Protein AF-A0A9D7Y6X9-F1 (afdb_monomer_lite)

Structure (mmCIF, N/CA/C/O backbone):
data_AF-A0A9D7Y6X9-F1
#
_entry.id   AF-A0A9D7Y6X9-F1
#
loop_
_atom_site.group_PDB
_atom_site.id
_atom_site.type_symbol
_atom_site.label_atom_id
_atom_site.label_alt_id
_atom_site.label_comp_id
_atom_site.label_asym_id
_atom_site.label_entity_id
_atom_site.label_seq_id
_atom_site.pdbx_PDB_ins_code
_atom_site.Cartn_x
_atom_site.Cartn_y
_atom_site.Cartn_z
_atom_site.occupancy
_atom_site.B_iso_or_equiv
_atom_site.auth_seq_id
_atom_site.auth_comp_id
_atom_site.auth_asym_id
_atom_site.auth_atom_id
_atom_site.pdbx_PDB_model_num
ATOM 1 N N . MET A 1 1 ? -16.786 12.376 -4.369 1.00 67.75 1 MET A N 1
ATOM 2 C CA . MET A 1 1 ? -16.859 10.944 -4.121 1.00 67.75 1 MET A CA 1
ATOM 3 C C . MET A 1 1 ? -15.491 10.377 -4.444 1.00 67.75 1 MET A C 1
ATOM 5 O O . MET A 1 1 ? -14.949 10.720 -5.490 1.00 67.75 1 MET A O 1
ATOM 9 N N . TYR A 1 2 ? -14.913 9.602 -3.529 1.00 82.88 2 TYR A N 1
ATOM 10 C CA . TYR A 1 2 ? -13.677 8.861 -3.791 1.00 82.88 2 TYR A CA 1
ATOM 11 C C . TYR A 1 2 ? -14.027 7.486 -4.346 1.00 82.88 2 TYR A C 1
ATOM 13 O O . TYR A 1 2 ? -15.108 6.972 -4.057 1.00 82.88 2 TYR A O 1
ATOM 21 N N . ASP A 1 3 ? -13.130 6.929 -5.146 1.00 87.50 3 ASP A N 1
ATOM 22 C CA . ASP A 1 3 ? -13.316 5.622 -5.759 1.00 87.50 3 ASP A CA 1
ATOM 23 C C . ASP A 1 3 ? -12.570 4.568 -4.941 1.00 87.50 3 ASP A C 1
ATOM 25 O O . ASP A 1 3 ? -11.369 4.708 -4.707 1.00 87.50 3 ASP A O 1
ATOM 29 N N . ASP A 1 4 ? -13.293 3.543 -4.494 1.00 90.44 4 ASP A N 1
ATOM 30 C CA . ASP A 1 4 ? -12.794 2.474 -3.633 1.00 90.44 4 ASP A CA 1
ATOM 31 C C . ASP A 1 4 ? -12.910 1.148 -4.377 1.00 90.44 4 ASP A C 1
ATOM 33 O O . ASP A 1 4 ? -14.001 0.619 -4.589 1.00 90.44 4 ASP A O 1
ATOM 37 N N . LEU A 1 5 ? -11.765 0.617 -4.795 1.00 92.56 5 LEU A N 1
ATOM 38 C CA . LEU A 1 5 ? -11.679 -0.479 -5.750 1.00 92.56 5 LEU A CA 1
ATOM 39 C C . LEU A 1 5 ? -10.839 -1.636 -5.214 1.00 92.56 5 LEU A C 1
ATOM 41 O O . LEU A 1 5 ? -10.041 -1.483 -4.292 1.00 92.56 5 LEU A O 1
ATOM 45 N N . ASP A 1 6 ? -10.997 -2.800 -5.843 1.00 93.12 6 ASP A N 1
ATOM 46 C CA . ASP A 1 6 ? -10.166 -3.988 -5.621 1.00 93.12 6 ASP A CA 1
ATOM 47 C C . ASP A 1 6 ? -10.115 -4.454 -4.147 1.00 93.12 6 ASP A C 1
ATOM 49 O O . ASP A 1 6 ? -9.071 -4.878 -3.647 1.00 93.12 6 ASP A O 1
ATOM 53 N N . ALA A 1 7 ? -11.243 -4.360 -3.436 1.00 94.38 7 ALA A N 1
ATOM 54 C CA . ALA A 1 7 ? -11.328 -4.720 -2.025 1.00 94.38 7 ALA A CA 1
ATOM 55 C C . ALA A 1 7 ? -11.041 -6.211 -1.783 1.00 94.38 7 ALA A C 1
ATOM 57 O O . ALA A 1 7 ? -11.657 -7.086 -2.393 1.00 94.38 7 ALA A O 1
ATOM 58 N N . THR A 1 8 ? -10.134 -6.490 -0.847 1.00 93.06 8 THR A N 1
ATOM 59 C CA . THR A 1 8 ? -9.700 -7.841 -0.483 1.00 93.06 8 THR A CA 1
ATOM 60 C C . THR A 1 8 ? -9.537 -7.963 1.029 1.00 93.06 8 THR A C 1
ATOM 62 O O . THR A 1 8 ? -8.959 -7.093 1.679 1.00 93.06 8 THR A O 1
ATOM 65 N N . TYR A 1 9 ? -10.027 -9.062 1.601 1.00 93.38 9 TYR A N 1
ATOM 66 C CA . TYR A 1 9 ? -9.843 -9.367 3.019 1.00 93.38 9 TYR A CA 1
ATOM 67 C C . TYR A 1 9 ? -8.401 -9.789 3.322 1.00 93.38 9 TYR A C 1
ATOM 69 O O . TYR A 1 9 ? -7.798 -10.540 2.552 1.00 93.38 9 TYR A O 1
ATOM 77 N N . VAL A 1 10 ? -7.868 -9.339 4.459 1.00 92.56 10 VAL A N 1
ATOM 78 C CA . VAL A 1 10 ? -6.537 -9.707 4.953 1.00 92.56 10 VAL A CA 1
ATOM 79 C C . VAL A 1 10 ? -6.532 -9.959 6.456 1.00 92.56 10 VAL A C 1
ATOM 81 O O . VAL A 1 10 ? -7.251 -9.310 7.219 1.00 92.56 10 VAL A O 1
ATOM 84 N N . ALA A 1 11 ? -5.660 -10.867 6.884 1.00 93.25 11 ALA A N 1
ATOM 85 C CA . ALA A 1 11 ? -5.417 -11.187 8.284 1.00 93.25 11 ALA A CA 1
ATOM 86 C C . ALA A 1 11 ? -3.916 -11.098 8.608 1.00 93.25 11 ALA A C 1
ATOM 88 O O . ALA A 1 11 ? -3.150 -12.024 8.338 1.00 93.25 11 ALA A O 1
ATOM 89 N N . PHE A 1 12 ? -3.501 -9.973 9.185 1.00 92.06 12 PHE A N 1
ATOM 90 C CA . PHE A 1 12 ? -2.156 -9.731 9.709 1.00 92.06 12 PHE A CA 1
ATOM 91 C C . PHE A 1 12 ? -2.041 -10.173 11.184 1.00 92.06 12 PHE A C 1
ATOM 93 O O . PHE A 1 12 ? -3.061 -10.440 11.831 1.00 92.06 12 PHE A O 1
ATOM 100 N N . PRO A 1 13 ? -0.829 -10.236 11.780 1.00 90.25 13 PRO A N 1
ATOM 101 C CA . PRO A 1 13 ? -0.691 -10.561 13.193 1.00 90.25 13 PRO A CA 1
ATOM 102 C C . PRO A 1 13 ? -1.459 -9.553 14.043 1.00 90.25 13 PRO A C 1
ATOM 104 O O . PRO A 1 13 ? -1.206 -8.351 13.969 1.00 90.25 13 PRO A O 1
ATOM 107 N N . ASN A 1 14 ? -2.381 -10.057 14.862 1.00 87.06 14 ASN A N 1
ATOM 108 C CA . ASN A 1 14 ? -3.217 -9.269 15.772 1.00 87.06 14 ASN A CA 1
ATOM 109 C C . ASN A 1 14 ? -4.140 -8.246 15.089 1.00 87.06 14 ASN A C 1
ATOM 111 O O . ASN A 1 14 ? -4.710 -7.403 15.781 1.00 87.06 14 ASN A O 1
ATOM 115 N N . LYS A 1 15 ? -4.302 -8.295 13.758 1.00 89.88 15 LYS A N 1
ATOM 116 C CA . LYS A 1 15 ? -5.170 -7.354 13.047 1.00 89.88 15 LYS A CA 1
ATOM 117 C C . LYS A 1 15 ? -5.732 -7.951 11.764 1.00 89.88 15 LYS A C 1
ATOM 119 O O . LYS A 1 15 ? -4.987 -8.385 10.895 1.00 89.88 15 LYS A O 1
ATOM 124 N N . ALA A 1 16 ? -7.051 -7.930 11.625 1.00 92.44 16 ALA A N 1
ATOM 125 C CA . ALA A 1 16 ? -7.741 -8.333 10.407 1.00 92.44 16 ALA A CA 1
ATOM 126 C C . ALA A 1 16 ? -8.553 -7.164 9.850 1.00 92.44 16 ALA A C 1
ATOM 128 O O . ALA A 1 16 ? -9.012 -6.297 10.597 1.00 92.44 16 ALA A O 1
ATOM 129 N N . GLY A 1 17 ? -8.707 -7.130 8.532 1.00 93.81 17 GLY A N 1
ATOM 130 C CA . GLY A 1 17 ? -9.276 -5.984 7.845 1.00 93.81 17 GLY A CA 1
ATOM 131 C C . GLY A 1 17 ? -9.563 -6.247 6.379 1.00 93.81 17 GLY A C 1
ATOM 132 O O . GLY A 1 17 ? -9.353 -7.343 5.861 1.00 93.81 17 GLY A O 1
ATOM 133 N N . ILE A 1 18 ? -10.017 -5.203 5.703 1.00 94.81 18 ILE A N 1
ATOM 134 C CA . ILE A 1 18 ? -10.169 -5.174 4.251 1.00 94.81 18 ILE A CA 1
ATOM 135 C C . ILE A 1 18 ? -9.159 -4.167 3.719 1.00 94.81 18 ILE A C 1
ATOM 137 O O . ILE A 1 18 ? -9.187 -3.007 4.127 1.00 94.81 18 ILE A O 1
ATOM 141 N N . ILE A 1 19 ? -8.275 -4.590 2.818 1.00 95.56 19 ILE A N 1
ATOM 142 C CA . ILE A 1 19 ? -7.444 -3.659 2.052 1.00 95.56 19 ILE A CA 1
ATOM 143 C C . ILE A 1 19 ? -8.062 -3.390 0.693 1.00 95.56 19 ILE A C 1
ATOM 145 O O . ILE A 1 19 ? -8.663 -4.274 0.091 1.00 95.56 19 ILE A O 1
ATOM 149 N N . PHE A 1 20 ? -7.918 -2.167 0.211 1.00 95.75 20 PHE A N 1
ATOM 150 C CA . PHE A 1 20 ? -8.496 -1.734 -1.055 1.00 95.75 20 PHE A CA 1
ATOM 151 C C . PHE A 1 20 ? -7.706 -0.551 -1.617 1.00 95.75 20 PHE A C 1
ATOM 153 O O . PHE A 1 20 ? -6.943 0.109 -0.906 1.00 95.75 20 PHE A O 1
ATOM 160 N N . SER A 1 21 ? -7.882 -0.297 -2.906 1.00 95.38 21 SER A N 1
ATOM 161 C CA . SER A 1 21 ? -7.279 0.820 -3.622 1.00 95.38 21 SER A CA 1
ATOM 162 C C . SER A 1 21 ? -8.207 2.025 -3.594 1.00 95.38 21 SER A C 1
ATOM 164 O O . SER A 1 21 ? -9.361 1.907 -3.991 1.00 95.38 21 SER A O 1
ATOM 166 N N . SER A 1 22 ? -7.708 3.193 -3.187 1.00 93.56 22 SER A N 1
ATOM 167 C CA . SER A 1 22 ? -8.500 4.427 -3.179 1.00 93.56 22 SER A CA 1
ATOM 168 C C . SER A 1 22 ? -7.707 5.662 -3.575 1.00 93.56 22 SER A C 1
ATOM 170 O O . SER A 1 22 ? -6.514 5.756 -3.290 1.00 93.56 22 SER A O 1
ATOM 172 N N . ASN A 1 23 ? -8.371 6.615 -4.230 1.00 91.50 23 ASN A N 1
ATOM 173 C CA . ASN A 1 23 ? -7.823 7.927 -4.595 1.00 91.50 23 ASN A CA 1
ATOM 174 C C . ASN A 1 23 ? -8.036 9.000 -3.502 1.00 91.50 23 ASN A C 1
ATOM 176 O O . ASN A 1 23 ? -7.906 10.210 -3.742 1.00 91.50 23 ASN A O 1
ATOM 180 N N . ARG A 1 24 ? -8.354 8.570 -2.276 1.00 88.69 24 ARG A N 1
ATOM 181 C CA . ARG A 1 24 ? -8.346 9.429 -1.086 1.00 88.69 24 ARG A CA 1
ATOM 182 C C . ARG A 1 24 ? -6.949 10.020 -0.830 1.00 88.69 24 ARG A C 1
ATOM 184 O O . ARG A 1 24 ? -5.955 9.303 -0.965 1.00 88.69 24 ARG A O 1
ATOM 191 N N . PRO A 1 25 ? -6.841 11.313 -0.466 1.00 86.94 25 PRO A N 1
ATOM 192 C CA . PRO A 1 25 ? -5.546 11.934 -0.188 1.00 86.94 25 PRO A CA 1
ATOM 193 C C . PRO A 1 25 ? -4.929 11.447 1.134 1.00 86.94 25 PRO A C 1
ATOM 195 O O . PRO A 1 25 ? -3.711 11.269 1.206 1.00 86.94 25 PRO A O 1
ATOM 198 N N . ASP A 1 26 ? -5.754 11.201 2.154 1.00 86.56 26 ASP A N 1
ATOM 199 C CA . ASP A 1 26 ? -5.344 10.648 3.445 1.00 86.56 26 ASP A CA 1
ATOM 200 C C . ASP A 1 26 ? -6.437 9.742 4.048 1.00 86.56 26 ASP A C 1
ATOM 202 O O . ASP A 1 26 ? -7.498 9.533 3.459 1.00 86.56 26 ASP A O 1
ATOM 206 N N . ALA A 1 27 ? -6.153 9.152 5.213 1.00 83.75 27 ALA A N 1
ATOM 207 C CA . ALA A 1 27 ? -7.065 8.244 5.910 1.00 83.75 27 ALA A CA 1
ATOM 208 C C . ALA A 1 27 ? -8.158 8.953 6.740 1.00 83.75 27 ALA A C 1
ATOM 210 O O . ALA A 1 27 ? -9.057 8.286 7.245 1.00 83.75 27 ALA A O 1
ATOM 211 N N . PHE A 1 28 ? -8.088 10.277 6.901 1.00 76.88 28 PHE A N 1
ATOM 212 C CA . PHE A 1 28 ? -8.986 11.051 7.767 1.00 76.88 28 PHE A CA 1
ATOM 213 C C . PHE A 1 28 ? -10.023 11.857 6.976 1.00 76.88 28 PHE A C 1
ATOM 215 O O . PHE A 1 28 ? -11.021 12.309 7.542 1.00 76.88 28 PHE A O 1
ATOM 222 N N . THR A 1 29 ? -9.816 12.034 5.669 1.00 69.62 29 THR A N 1
ATOM 223 C CA . THR A 1 29 ? -10.728 12.774 4.799 1.00 69.62 29 THR A CA 1
ATOM 224 C C . THR A 1 29 ? -12.021 11.989 4.607 1.00 69.62 29 THR A C 1
ATOM 226 O O . THR A 1 29 ? -12.069 10.987 3.890 1.00 69.62 29 THR A O 1
ATOM 229 N N . LYS A 1 30 ? -13.102 12.462 5.238 1.00 66.25 30 LYS A N 1
ATOM 230 C CA . LYS A 1 30 ? -14.447 11.930 5.003 1.00 66.25 30 LYS A CA 1
ATOM 231 C C . LYS A 1 30 ? -14.890 12.260 3.578 1.00 66.25 30 LYS A C 1
ATOM 233 O O . LYS A 1 30 ? -14.685 13.369 3.087 1.00 66.25 30 LYS A O 1
ATOM 238 N N . SER A 1 31 ? -15.513 11.291 2.915 1.00 63.28 31 SER A N 1
ATOM 239 C CA . SER A 1 31 ? -16.160 11.508 1.625 1.00 63.28 31 SER A CA 1
ATOM 240 C C . SER A 1 31 ? -17.366 12.429 1.807 1.00 63.28 31 SER A C 1
ATOM 242 O O . SER A 1 31 ? -18.350 12.024 2.419 1.00 63.28 31 SER A O 1
ATOM 244 N N . ASP A 1 32 ? -17.295 13.643 1.269 1.00 58.44 32 ASP A N 1
ATOM 245 C CA . ASP A 1 32 ? -18.430 14.569 1.233 1.00 58.44 32 ASP A CA 1
ATOM 246 C C . ASP A 1 32 ? -19.070 14.600 -0.166 1.00 58.44 32 ASP A C 1
ATOM 248 O O . ASP A 1 32 ? -18.389 14.391 -1.179 1.00 58.44 32 ASP A O 1
ATOM 252 N N . SER A 1 33 ? -20.373 14.882 -0.240 1.00 52.22 33 SER A N 1
ATOM 253 C CA . SER A 1 33 ? -21.157 14.942 -1.484 1.00 52.22 33 SER A CA 1
ATOM 254 C C . SER A 1 33 ? -20.652 16.014 -2.464 1.00 52.22 33 SER A C 1
ATOM 256 O O . SER A 1 33 ? -20.984 15.966 -3.647 1.00 52.22 33 SER A O 1
ATOM 258 N N . THR A 1 34 ? -19.823 16.949 -1.992 1.00 52.97 34 THR A N 1
ATOM 259 C CA . THR A 1 34 ? -19.223 18.050 -2.768 1.00 52.97 34 THR A CA 1
ATOM 260 C C . THR A 1 34 ? -17.861 17.689 -3.375 1.00 52.97 34 THR A C 1
ATOM 262 O O . THR A 1 34 ? -17.294 18.452 -4.156 1.00 52.97 34 THR A O 1
ATOM 265 N N . THR A 1 35 ? -17.293 16.530 -3.033 1.00 56.47 35 THR A N 1
ATOM 266 C CA . THR A 1 35 ? -15.975 16.146 -3.556 1.00 56.47 35 THR A CA 1
ATOM 267 C C . THR A 1 35 ? -16.101 15.732 -5.029 1.00 56.47 35 THR A C 1
ATOM 269 O O . THR A 1 35 ? -16.800 14.778 -5.363 1.00 56.47 35 THR A O 1
ATOM 272 N N . LEU A 1 36 ? -15.445 16.452 -5.939 1.00 58.25 36 LEU A N 1
ATOM 273 C CA . LEU A 1 36 ? -15.304 16.024 -7.335 1.00 58.25 36 LEU A CA 1
ATOM 274 C C . LEU A 1 36 ? -14.372 14.798 -7.404 1.00 58.25 36 LEU A C 1
ATOM 276 O O . LEU A 1 36 ? -13.567 14.619 -6.484 1.00 58.25 36 LEU A O 1
ATOM 280 N N . PRO A 1 37 ? -14.462 13.946 -8.446 1.00 58.44 37 PRO A N 1
ATOM 281 C CA . PRO A 1 37 ? -13.475 12.893 -8.667 1.00 58.44 37 PRO A CA 1
ATOM 282 C C . PRO A 1 37 ? -12.081 13.522 -8.655 1.00 58.44 37 PRO A C 1
ATOM 284 O O . PRO A 1 37 ? -11.793 14.409 -9.456 1.00 58.44 37 PRO A O 1
ATOM 287 N N . SER A 1 38 ? -11.253 13.140 -7.687 1.00 61.72 38 SER A N 1
ATOM 288 C CA . SER A 1 38 ? -9.908 13.682 -7.568 1.00 61.72 38 SER A CA 1
ATOM 289 C C . SER A 1 38 ? -9.004 13.031 -8.613 1.00 61.72 38 SER A C 1
ATOM 291 O O . SER A 1 38 ? -8.996 11.806 -8.745 1.00 61.72 38 SER A O 1
ATOM 293 N N . ASP A 1 39 ? -8.154 13.827 -9.268 1.00 68.88 39 ASP A N 1
ATOM 294 C CA . ASP A 1 39 ? -7.005 13.352 -10.068 1.00 68.88 39 ASP A CA 1
ATOM 295 C C . ASP A 1 39 ? -5.892 12.744 -9.180 1.00 68.88 39 ASP A C 1
ATOM 297 O O . ASP A 1 39 ? -4.720 12.647 -9.555 1.00 68.88 39 ASP A O 1
ATOM 301 N N . ASN A 1 40 ? -6.246 12.351 -7.955 1.00 83.12 40 ASN A N 1
ATOM 302 C CA . ASN A 1 40 ? -5.339 11.721 -7.023 1.00 83.12 40 ASN A CA 1
ATOM 303 C C . ASN A 1 40 ? -5.050 10.293 -7.470 1.00 83.12 40 ASN A C 1
ATOM 305 O O . ASN A 1 40 ? -5.894 9.573 -8.002 1.00 83.12 40 ASN A O 1
ATOM 309 N N . ARG A 1 41 ? -3.834 9.865 -7.163 1.00 89.19 41 ARG A N 1
ATOM 310 C CA . ARG A 1 41 ? -3.377 8.506 -7.415 1.00 89.19 41 ARG A CA 1
ATOM 311 C C . ARG A 1 41 ? -4.000 7.526 -6.435 1.00 89.19 41 ARG A C 1
ATOM 313 O O . ARG A 1 41 ? -4.189 7.846 -5.259 1.00 89.19 41 ARG A O 1
ATOM 320 N N . TYR A 1 42 ? -4.237 6.311 -6.914 1.00 94.38 42 TYR A N 1
ATOM 321 C CA . TYR A 1 42 ? -4.694 5.227 -6.056 1.00 94.38 42 TYR A CA 1
ATOM 322 C C . TYR A 1 42 ? -3.585 4.793 -5.100 1.00 94.38 42 TYR A C 1
ATOM 324 O O . TYR A 1 42 ? -2.447 4.559 -5.505 1.00 94.38 42 TYR A O 1
ATOM 332 N N . ASN A 1 43 ? -3.939 4.655 -3.831 1.00 95.62 43 ASN A N 1
ATOM 333 C CA . ASN A 1 43 ? -3.103 4.106 -2.777 1.00 95.62 43 ASN A CA 1
ATOM 334 C C . ASN A 1 43 ? -3.845 2.983 -2.057 1.00 95.62 43 ASN A C 1
ATOM 336 O O . ASN A 1 43 ? -5.067 2.888 -2.141 1.00 95.62 43 ASN A O 1
ATOM 340 N N . ILE A 1 44 ? -3.104 2.132 -1.353 1.00 96.38 44 ILE A N 1
ATOM 341 C CA . ILE A 1 44 ? -3.671 1.042 -0.572 1.00 96.38 44 ILE A CA 1
ATOM 342 C C . ILE A 1 44 ? -4.059 1.561 0.802 1.00 96.38 44 ILE A C 1
ATOM 344 O O . ILE A 1 44 ? -3.237 2.132 1.523 1.00 96.38 44 ILE A O 1
ATOM 348 N N . PHE A 1 45 ? -5.307 1.314 1.164 1.00 95.88 45 PHE A N 1
ATOM 349 C CA . PHE A 1 45 ? -5.857 1.595 2.477 1.00 95.88 45 PHE A CA 1
ATOM 350 C C . PHE A 1 45 ? -6.268 0.296 3.157 1.00 95.88 45 PHE A C 1
ATOM 352 O O . PHE A 1 45 ? -6.556 -0.688 2.484 1.00 95.88 45 PHE A O 1
ATOM 359 N N . LEU A 1 46 ? -6.293 0.312 4.485 1.00 95.12 46 LEU A N 1
ATOM 360 C CA . LEU A 1 46 ? -6.781 -0.749 5.351 1.00 95.12 46 LEU A CA 1
ATOM 361 C C . LEU A 1 46 ? -7.977 -0.235 6.140 1.00 95.12 46 LEU A C 1
ATOM 363 O O . LEU A 1 46 ? -7.868 0.760 6.855 1.00 95.12 46 LEU A O 1
ATOM 367 N N . LEU A 1 47 ? -9.094 -0.939 6.017 1.00 93.00 47 LEU A N 1
ATOM 368 C CA . LEU A 1 47 ? -10.287 -0.768 6.826 1.00 93.00 47 LEU A CA 1
ATOM 369 C C . LEU A 1 47 ? -10.302 -1.829 7.926 1.00 93.00 47 LEU A C 1
ATOM 371 O O . LEU A 1 47 ? -10.355 -3.027 7.636 1.00 93.00 47 LEU A O 1
ATOM 375 N N . THR A 1 48 ? -10.291 -1.393 9.180 1.00 90.00 48 THR A N 1
ATOM 376 C CA . THR A 1 48 ? -10.475 -2.250 10.357 1.00 90.00 48 THR A CA 1
ATOM 377 C C . THR A 1 48 ? -11.675 -1.803 11.180 1.00 90.00 48 THR A C 1
ATOM 379 O O . THR A 1 48 ? -12.236 -0.734 10.942 1.00 90.00 48 THR A O 1
ATOM 382 N N . ASN A 1 49 ? -12.079 -2.633 12.145 1.00 82.50 49 ASN A N 1
ATOM 383 C CA . ASN A 1 49 ? -13.267 -2.415 12.980 1.00 82.50 49 ASN A CA 1
ATOM 384 C C . ASN A 1 49 ? -14.544 -2.205 12.148 1.00 82.50 49 ASN A C 1
ATOM 386 O O . ASN A 1 49 ? -15.432 -1.452 12.536 1.00 82.50 49 ASN A O 1
ATOM 390 N N . PHE A 1 50 ? -14.610 -2.865 10.989 1.00 78.75 50 PHE A N 1
ATOM 391 C CA . PHE A 1 50 ? -15.768 -2.823 10.110 1.00 78.75 50 PHE A CA 1
ATOM 392 C C . PHE A 1 50 ? -16.917 -3.645 10.709 1.00 78.75 50 PHE A C 1
ATOM 394 O O . PHE A 1 50 ? -16.704 -4.749 11.211 1.00 78.75 50 PHE A O 1
ATOM 401 N N . GLY A 1 51 ? -18.133 -3.104 10.664 1.00 75.19 51 GLY A N 1
ATOM 402 C CA . GLY A 1 51 ? -19.331 -3.733 11.222 1.00 75.19 51 GLY A CA 1
ATOM 403 C C . GLY A 1 51 ? -20.596 -2.937 10.907 1.00 75.19 51 GLY A C 1
ATOM 404 O O . GLY A 1 51 ? -20.604 -2.126 9.982 1.00 75.19 51 GLY A O 1
ATOM 405 N N . ASP A 1 52 ? -21.650 -3.139 11.701 1.00 74.31 52 ASP A N 1
ATOM 406 C CA . ASP A 1 52 ? -22.972 -2.527 11.479 1.00 74.31 52 ASP A CA 1
ATOM 407 C C . ASP A 1 52 ? -22.975 -0.997 11.602 1.00 74.31 52 ASP A C 1
ATOM 409 O O . ASP A 1 52 ? -23.877 -0.331 11.097 1.00 74.31 52 ASP A O 1
ATOM 413 N N . LYS A 1 53 ? -21.965 -0.430 12.274 1.00 78.19 53 LYS A N 1
ATOM 414 C CA . LYS A 1 53 ? -21.821 1.012 12.488 1.00 78.19 53 LYS A CA 1
ATOM 415 C C . LYS A 1 53 ? -20.578 1.543 11.766 1.00 78.19 53 LYS A C 1
ATOM 417 O O . LYS A 1 53 ? -19.488 1.493 12.338 1.00 78.19 53 LYS A O 1
ATOM 422 N N . PRO A 1 54 ? -20.727 2.104 10.548 1.00 78.44 54 PRO A N 1
ATOM 423 C CA . PRO A 1 54 ? -19.610 2.623 9.755 1.00 78.44 54 PRO A CA 1
ATOM 424 C C . PRO A 1 54 ? -18.803 3.728 10.445 1.00 78.44 54 PRO A C 1
ATOM 426 O O . PRO A 1 54 ? -17.651 3.964 10.100 1.00 78.44 54 PRO A O 1
ATOM 429 N N . GLU A 1 55 ? -19.397 4.411 11.421 1.00 76.88 55 GLU A N 1
ATOM 430 C CA . GLU A 1 55 ? -18.764 5.476 12.206 1.00 76.88 55 GLU A CA 1
ATOM 431 C C . GLU A 1 55 ? -17.610 4.974 13.086 1.00 76.88 55 GLU A C 1
ATOM 433 O O . GLU A 1 55 ? -16.731 5.752 13.451 1.00 76.88 55 GLU A O 1
ATOM 438 N N . LEU A 1 56 ? -17.596 3.675 13.402 1.00 79.56 56 LEU A N 1
ATOM 439 C CA . LEU A 1 56 ? -16.548 3.019 14.189 1.00 79.56 56 LEU A CA 1
ATOM 440 C C . LEU A 1 56 ? -15.419 2.448 13.327 1.00 79.56 56 LEU A C 1
ATOM 442 O O . LEU A 1 56 ? -14.422 1.951 13.858 1.00 79.56 56 LEU A O 1
ATOM 446 N N . ASN A 1 57 ? -15.566 2.529 12.005 1.00 86.44 57 ASN A N 1
ATOM 447 C CA . ASN A 1 57 ? -14.566 2.049 11.075 1.00 86.44 57 ASN A CA 1
ATOM 448 C C . ASN A 1 57 ? -13.268 2.836 11.250 1.00 86.44 57 ASN A C 1
ATOM 450 O O . ASN A 1 57 ? -13.243 4.067 11.197 1.00 86.44 57 ASN A O 1
ATOM 454 N N . GLN A 1 58 ? -12.164 2.112 11.379 1.00 86.69 58 GLN A N 1
ATOM 455 C CA . GLN A 1 58 ? -10.840 2.702 11.379 1.00 86.69 58 GLN A CA 1
ATOM 456 C C . GLN A 1 58 ? -10.221 2.541 9.993 1.00 86.69 58 GLN A C 1
ATOM 458 O O . GLN A 1 58 ? -10.082 1.428 9.488 1.00 86.69 58 GLN A O 1
ATOM 463 N N . LEU A 1 59 ? -9.824 3.661 9.396 1.00 90.75 59 LEU A N 1
ATOM 464 C CA . LEU A 1 59 ? -9.130 3.693 8.117 1.00 90.75 59 LEU A CA 1
ATOM 465 C C . LEU A 1 59 ? -7.646 4.000 8.341 1.00 90.75 59 LEU A C 1
ATOM 467 O O . LEU A 1 59 ? -7.298 4.888 9.115 1.00 90.75 59 LEU A O 1
ATOM 471 N N . SER A 1 60 ? -6.761 3.267 7.674 1.00 93.19 60 SER A N 1
ATOM 472 C CA . SER A 1 60 ? -5.310 3.491 7.699 1.00 93.19 60 SER A CA 1
ATOM 473 C C . SER A 1 60 ? -4.741 3.461 6.287 1.00 93.19 60 SER A C 1
ATOM 475 O O . SER A 1 60 ? -5.123 2.620 5.479 1.00 93.19 60 SER A O 1
ATOM 477 N N . GLN A 1 61 ? -3.828 4.377 5.964 1.00 94.50 61 GLN A N 1
ATOM 478 C CA . GLN A 1 61 ? -3.176 4.421 4.655 1.00 94.50 61 GLN A CA 1
ATOM 479 C C . GLN A 1 61 ? -1.900 3.569 4.691 1.00 94.50 61 GLN A C 1
ATOM 481 O O . GLN A 1 61 ? -0.935 3.919 5.366 1.00 94.50 61 GLN A O 1
ATOM 486 N N . LEU A 1 62 ? -1.886 2.454 3.959 1.00 95.50 62 LEU A N 1
ATOM 487 C CA . LEU A 1 62 ? -0.757 1.520 3.931 1.00 95.50 62 LEU A CA 1
ATOM 488 C C . LEU A 1 62 ? 0.282 1.862 2.857 1.00 95.50 62 LEU A C 1
ATOM 490 O O . LEU A 1 62 ? 1.440 1.470 2.981 1.00 95.50 62 LEU A O 1
ATOM 494 N N . SER A 1 63 ? -0.096 2.584 1.801 1.00 95.19 63 SER A N 1
ATOM 495 C CA . SER A 1 63 ? 0.857 3.074 0.801 1.00 95.19 63 SER A CA 1
ATOM 496 C C . SER A 1 63 ? 0.698 4.566 0.552 1.00 95.19 63 SER A C 1
ATOM 498 O O . SER A 1 63 ? -0.409 5.099 0.558 1.00 95.19 63 SER A O 1
ATOM 500 N N . LYS A 1 64 ? 1.814 5.233 0.257 1.00 92.94 64 LYS A N 1
ATOM 501 C CA . LYS A 1 64 ? 1.833 6.623 -0.203 1.00 92.94 64 LYS A CA 1
ATOM 502 C C . LYS A 1 64 ? 2.825 6.756 -1.352 1.00 92.94 64 LYS A C 1
ATOM 504 O O . LYS A 1 64 ? 3.958 7.201 -1.169 1.00 92.94 64 LYS A O 1
ATOM 509 N N . LEU A 1 65 ? 2.410 6.278 -2.522 1.00 90.62 65 LEU A N 1
ATOM 510 C CA . LEU A 1 65 ? 3.257 6.239 -3.709 1.00 90.62 65 LEU A CA 1
ATOM 511 C C . LEU A 1 65 ? 3.565 7.649 -4.216 1.00 90.62 65 LEU A C 1
ATOM 513 O O . LEU A 1 65 ? 2.684 8.511 -4.293 1.00 90.62 65 LEU A O 1
ATOM 517 N N . LYS A 1 66 ? 4.825 7.881 -4.603 1.00 89.19 66 LYS A N 1
ATOM 518 C CA . LYS A 1 66 ? 5.259 9.170 -5.162 1.00 89.19 66 LYS A CA 1
ATOM 519 C C . LYS A 1 66 ? 4.850 9.344 -6.613 1.00 89.19 66 LYS A C 1
ATOM 521 O O . LYS A 1 66 ? 4.630 10.483 -7.019 1.00 89.19 66 LYS A O 1
ATOM 526 N N . TYR A 1 67 ? 4.704 8.242 -7.342 1.00 89.88 67 TYR A N 1
ATOM 527 C CA . TYR A 1 67 ? 4.230 8.184 -8.722 1.00 89.88 67 TYR A CA 1
ATOM 528 C C . TYR A 1 67 ? 3.414 6.905 -8.928 1.00 89.88 67 TYR A C 1
ATOM 530 O O . TYR A 1 67 ? 3.490 5.990 -8.111 1.00 89.88 67 TYR A O 1
ATOM 538 N N . GLY A 1 68 ? 2.654 6.846 -10.019 1.00 90.19 68 GLY A N 1
ATOM 539 C CA . GLY A 1 68 ? 1.828 5.684 -10.339 1.00 90.19 68 GLY A CA 1
ATOM 540 C C . GLY A 1 68 ? 0.640 5.472 -9.394 1.00 90.19 68 GLY A C 1
ATOM 541 O O . GLY A 1 68 ? 0.350 6.297 -8.527 1.00 90.19 68 GLY A O 1
ATOM 542 N N . ASN A 1 69 ? -0.056 4.362 -9.597 1.00 93.75 69 ASN A N 1
ATOM 543 C CA . ASN A 1 69 ? -1.260 3.925 -8.911 1.00 93.75 69 ASN A CA 1
ATOM 544 C C . ASN A 1 69 ? -1.033 2.558 -8.270 1.00 93.75 69 ASN A C 1
ATOM 546 O O . ASN A 1 69 ? -0.527 1.647 -8.914 1.00 93.75 69 ASN A O 1
ATOM 550 N N . ALA A 1 70 ? -1.495 2.381 -7.037 1.00 94.88 70 ALA A N 1
ATOM 551 C CA . ALA A 1 70 ? -1.532 1.085 -6.377 1.00 94.88 70 ALA A CA 1
ATOM 552 C C . ALA A 1 70 ? -2.877 0.393 -6.637 1.00 94.88 70 ALA A C 1
ATOM 554 O O . ALA A 1 70 ? -3.924 0.903 -6.227 1.00 94.88 70 ALA A O 1
ATOM 555 N N . ARG A 1 71 ? -2.858 -0.766 -7.298 1.00 94.19 71 ARG A N 1
ATOM 556 C CA . ARG A 1 71 ? -4.040 -1.550 -7.705 1.00 94.19 71 ARG A CA 1
ATOM 557 C C . ARG A 1 71 ? -3.943 -3.007 -7.274 1.00 94.19 71 ARG A C 1
ATOM 559 O O . ARG A 1 71 ? -2.847 -3.501 -7.016 1.00 94.19 71 ARG A O 1
ATOM 566 N N . PHE A 1 72 ? -5.081 -3.697 -7.238 1.00 94.12 72 PHE A N 1
ATOM 567 C CA . PHE A 1 72 ? -5.169 -5.128 -6.924 1.00 94.12 72 PHE A CA 1
ATOM 568 C C . PHE A 1 72 ? -4.438 -5.533 -5.626 1.00 94.12 72 PHE A C 1
ATOM 570 O O . PHE A 1 72 ? -3.572 -6.416 -5.659 1.00 94.12 72 PHE A O 1
ATOM 577 N N . PRO A 1 73 ? -4.720 -4.876 -4.484 1.00 94.69 73 PRO A N 1
ATOM 578 C CA . PRO A 1 73 ? -4.105 -5.231 -3.221 1.00 94.69 73 PRO A CA 1
ATOM 579 C C . PRO A 1 73 ? -4.639 -6.564 -2.706 1.00 94.69 73 PRO A C 1
ATOM 581 O O . PRO A 1 73 ? -5.830 -6.850 -2.790 1.00 94.69 73 PRO A O 1
ATOM 584 N N . MET A 1 74 ? -3.761 -7.375 -2.128 1.00 92.69 74 MET A N 1
ATOM 585 C CA . MET A 1 74 ? -4.138 -8.652 -1.532 1.00 92.69 74 MET A CA 1
ATOM 586 C C . MET A 1 74 ? -3.120 -9.157 -0.515 1.00 92.69 74 MET A C 1
ATOM 588 O O . MET A 1 74 ? -1.949 -8.777 -0.551 1.00 92.69 74 MET A O 1
ATOM 592 N N . GLN A 1 75 ? -3.546 -10.040 0.388 1.00 91.88 75 GLN A N 1
ATOM 593 C CA . GLN A 1 75 ? -2.646 -10.647 1.367 1.00 91.88 75 GLN A CA 1
ATOM 594 C C . GLN A 1 75 ? -1.586 -11.508 0.682 1.00 91.88 75 GLN A C 1
ATOM 596 O O . GLN A 1 75 ? -1.926 -12.451 -0.022 1.00 91.88 75 GLN A O 1
ATOM 601 N N . TYR A 1 76 ? -0.307 -11.209 0.921 1.00 90.25 76 TYR A N 1
ATOM 602 C CA . TYR A 1 76 ? 0.812 -11.963 0.360 1.00 90.25 76 TYR A CA 1
ATOM 603 C C . TYR A 1 76 ? 1.232 -13.097 1.284 1.00 90.25 76 TYR A C 1
ATOM 605 O O . TYR A 1 76 ? 1.347 -14.232 0.853 1.00 90.25 76 TYR A O 1
ATOM 613 N N . ASN A 1 77 ? 1.423 -12.800 2.565 1.00 89.38 77 ASN A N 1
ATOM 614 C CA . ASN A 1 77 ? 1.621 -13.789 3.618 1.00 89.38 77 ASN A CA 1
ATOM 615 C C . ASN A 1 77 ? 1.074 -13.229 4.937 1.00 89.38 77 ASN A C 1
ATOM 617 O O . ASN A 1 77 ? 0.342 -12.240 4.940 1.00 89.38 77 ASN A O 1
ATOM 621 N N . VAL A 1 78 ? 1.435 -13.835 6.067 1.00 89.56 78 VAL A N 1
ATOM 622 C CA . VAL A 1 78 ? 0.981 -13.366 7.383 1.00 89.56 78 VAL A CA 1
ATOM 623 C C . VAL A 1 78 ? 1.384 -11.908 7.640 1.00 89.56 78 VAL A C 1
ATOM 625 O O . VAL A 1 78 ? 0.564 -11.146 8.117 1.00 89.56 78 VAL A O 1
ATOM 628 N N . ASN A 1 79 ? 2.594 -11.477 7.268 1.00 91.50 79 ASN A N 1
ATOM 629 C CA . ASN A 1 79 ? 3.128 -10.147 7.614 1.00 91.50 79 ASN A CA 1
ATOM 630 C C . ASN A 1 79 ? 3.149 -9.144 6.447 1.00 91.50 79 ASN A C 1
ATOM 632 O O . ASN A 1 79 ? 3.543 -7.992 6.629 1.00 91.50 79 ASN A O 1
ATOM 636 N N . HIS A 1 80 ? 2.811 -9.578 5.235 1.00 93.12 80 HIS A N 1
ATOM 637 C CA . HIS A 1 80 ? 2.934 -8.772 4.028 1.00 93.12 80 HIS A CA 1
ATOM 638 C C . HIS A 1 80 ? 1.660 -8.836 3.200 1.00 93.12 80 HIS A C 1
ATOM 640 O O . HIS A 1 80 ? 1.031 -9.886 3.068 1.00 93.12 80 HIS A O 1
ATOM 646 N N . PHE A 1 81 ? 1.347 -7.727 2.551 1.00 94.12 81 PHE A N 1
ATOM 647 C CA . PHE A 1 81 ? 0.419 -7.679 1.430 1.00 94.12 81 PHE A CA 1
ATOM 648 C C . PHE A 1 81 ? 1.181 -7.373 0.144 1.00 94.12 81 PHE A C 1
ATOM 650 O O . PHE A 1 81 ? 2.337 -6.951 0.173 1.00 94.12 81 PHE A O 1
ATOM 657 N N . THR A 1 82 ? 0.538 -7.594 -0.992 1.00 93.44 82 THR A N 1
ATOM 658 C CA . THR A 1 82 ? 1.060 -7.260 -2.311 1.00 93.44 82 THR A CA 1
ATOM 659 C C . THR A 1 82 ? 0.045 -6.442 -3.088 1.00 93.44 82 THR A C 1
ATOM 661 O O . THR A 1 82 ? -1.144 -6.506 -2.802 1.00 93.44 82 THR A O 1
ATOM 664 N N . PHE A 1 83 ? 0.525 -5.654 -4.039 1.00 94.50 83 PHE A N 1
ATOM 665 C CA . PHE A 1 83 ? -0.277 -4.853 -4.956 1.00 94.50 83 PHE A CA 1
ATOM 666 C C . PHE A 1 83 ? 0.518 -4.631 -6.246 1.00 94.50 83 PHE A C 1
ATOM 668 O O . PHE A 1 83 ? 1.723 -4.892 -6.296 1.00 94.50 83 PHE A O 1
ATOM 675 N N . VAL A 1 84 ? -0.145 -4.152 -7.291 1.00 94.25 84 VAL A N 1
ATOM 676 C CA . VAL A 1 84 ? 0.485 -3.744 -8.549 1.00 94.25 84 VAL A CA 1
ATOM 677 C C . VAL A 1 84 ? 0.666 -2.234 -8.546 1.00 94.25 84 VAL A C 1
ATOM 679 O O . VAL A 1 84 ? -0.269 -1.508 -8.216 1.00 94.25 84 VAL A O 1
ATOM 682 N N . SER A 1 85 ? 1.859 -1.766 -8.904 1.00 93.94 85 SER A N 1
ATOM 683 C CA . SER A 1 85 ? 2.165 -0.346 -9.060 1.00 93.94 85 SER A CA 1
ATOM 684 C C . SER A 1 85 ? 2.943 -0.085 -10.338 1.00 93.94 85 SER A C 1
ATOM 686 O O . SER A 1 85 ? 3.895 -0.797 -10.649 1.00 93.94 85 SER A O 1
ATOM 688 N N . ASP A 1 86 ? 2.543 0.953 -11.062 1.00 92.94 86 ASP A N 1
ATOM 689 C CA . ASP A 1 86 ? 3.203 1.493 -12.252 1.00 92.94 86 ASP A CA 1
ATOM 690 C C . ASP A 1 86 ? 4.111 2.695 -11.921 1.00 92.94 86 ASP A C 1
ATOM 692 O O . ASP A 1 86 ? 4.387 3.536 -12.775 1.00 92.94 86 ASP A O 1
ATOM 696 N N . GLU A 1 87 ? 4.625 2.782 -10.688 1.00 91.44 87 GLU A N 1
ATOM 697 C CA . GLU A 1 87 ? 5.501 3.873 -10.222 1.00 91.44 87 GLU A CA 1
ATOM 698 C C . GLU A 1 87 ? 6.776 4.059 -11.069 1.00 91.44 87 GLU A C 1
ATOM 700 O O . GLU A 1 87 ? 7.310 5.164 -11.140 1.00 91.44 87 GLU A O 1
ATOM 705 N N . ASN A 1 88 ? 7.267 3.016 -11.744 1.00 90.44 88 ASN A N 1
ATOM 706 C CA . ASN A 1 88 ? 8.403 3.107 -12.669 1.00 90.44 88 ASN A CA 1
ATOM 707 C C . ASN A 1 88 ? 7.980 3.268 -14.150 1.00 90.44 88 ASN A C 1
ATOM 709 O O . ASN A 1 88 ? 8.833 3.305 -15.038 1.00 90.44 88 ASN A O 1
ATOM 713 N N . GLY A 1 89 ? 6.677 3.389 -14.418 1.00 89.00 89 GLY A N 1
ATOM 714 C CA . GLY A 1 89 ? 6.060 3.465 -15.747 1.00 89.00 89 GLY A CA 1
ATOM 715 C C . GLY A 1 89 ? 5.537 2.125 -16.274 1.00 89.00 89 GLY A C 1
ATOM 716 O O . GLY A 1 89 ? 4.830 2.103 -17.276 1.00 89.00 89 GLY A O 1
ATOM 717 N N . ILE A 1 90 ? 5.847 1.012 -15.601 1.00 90.94 90 ILE A N 1
ATOM 718 C CA . ILE A 1 90 ? 5.393 -0.335 -15.964 1.00 90.94 90 ILE A CA 1
ATOM 719 C C . ILE A 1 90 ? 4.763 -0.976 -14.727 1.00 90.94 90 ILE A C 1
ATOM 721 O O . ILE A 1 90 ? 5.356 -0.960 -13.654 1.00 90.94 90 ILE A O 1
ATOM 725 N N . GLY A 1 91 ? 3.577 -1.574 -14.857 1.00 91.81 91 GLY A N 1
ATOM 726 C CA . GLY A 1 91 ? 2.928 -2.261 -13.739 1.00 91.81 91 GLY A CA 1
ATOM 727 C C . GLY A 1 91 ? 3.798 -3.397 -13.203 1.00 91.81 91 GLY A C 1
ATOM 728 O O . GLY A 1 91 ? 3.991 -4.410 -13.872 1.00 91.81 91 GLY A O 1
ATOM 729 N N . ASN A 1 92 ? 4.312 -3.228 -11.991 1.00 92.38 92 ASN A N 1
ATOM 730 C CA . ASN A 1 92 ? 5.165 -4.170 -11.284 1.00 92.38 92 ASN A CA 1
ATOM 731 C C . ASN A 1 92 ? 4.509 -4.604 -9.978 1.00 92.38 92 ASN A C 1
ATOM 733 O O . ASN A 1 92 ? 3.727 -3.865 -9.382 1.00 92.38 92 ASN A O 1
ATOM 737 N N . ARG A 1 93 ? 4.837 -5.807 -9.502 1.00 92.56 93 ARG A N 1
ATOM 738 C CA . ARG A 1 93 ? 4.378 -6.263 -8.193 1.00 92.56 93 ARG A CA 1
ATOM 739 C C . ARG A 1 93 ? 5.200 -5.591 -7.104 1.00 92.56 93 ARG A C 1
ATOM 741 O O . ARG A 1 93 ? 6.427 -5.627 -7.137 1.00 92.56 93 ARG A O 1
ATOM 748 N N . TYR A 1 94 ? 4.516 -5.056 -6.106 1.00 93.88 94 TYR A N 1
ATOM 749 C CA . TYR A 1 94 ? 5.084 -4.502 -4.885 1.00 93.88 94 TYR A CA 1
ATOM 750 C C . TYR A 1 94 ? 4.619 -5.320 -3.683 1.00 93.88 94 TYR A C 1
ATOM 752 O O . TYR A 1 94 ? 3.567 -5.961 -3.723 1.00 93.88 94 TYR A O 1
ATOM 760 N N . ALA A 1 95 ? 5.402 -5.302 -2.612 1.00 93.75 95 ALA A N 1
ATOM 761 C CA . ALA A 1 95 ? 5.020 -5.815 -1.307 1.00 93.75 95 ALA A CA 1
ATOM 762 C C . ALA A 1 95 ? 4.991 -4.678 -0.293 1.00 93.75 95 ALA A C 1
ATOM 764 O O . ALA A 1 95 ? 5.844 -3.795 -0.330 1.00 93.75 95 ALA A O 1
ATOM 765 N N . GLY A 1 96 ? 4.033 -4.726 0.625 1.00 94.56 96 GLY A N 1
ATOM 766 C CA . GLY A 1 96 ? 4.005 -3.903 1.824 1.00 94.56 96 GLY A CA 1
ATOM 767 C C . GLY A 1 96 ? 4.202 -4.774 3.055 1.00 94.56 96 GLY A C 1
ATOM 768 O O . GLY A 1 96 ? 3.435 -5.708 3.272 1.00 94.56 96 GLY A O 1
ATOM 769 N N . PHE A 1 97 ? 5.230 -4.488 3.853 1.00 94.44 97 PHE A N 1
ATOM 770 C CA . PHE A 1 97 ? 5.402 -5.096 5.173 1.00 94.44 97 PHE A CA 1
ATOM 771 C C . PHE A 1 97 ? 4.514 -4.366 6.175 1.00 94.44 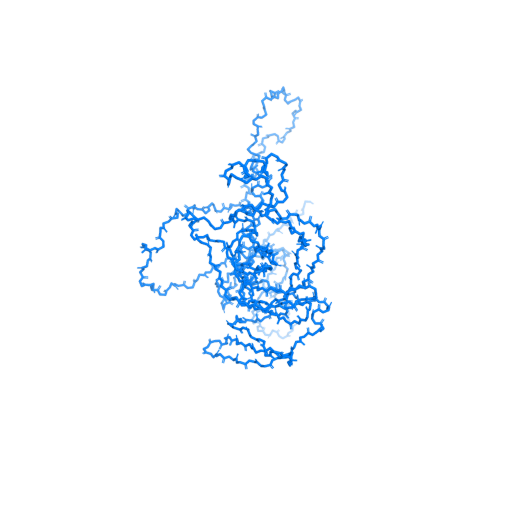97 PHE A C 1
ATOM 773 O O . PHE A 1 97 ? 4.738 -3.180 6.417 1.00 94.44 97 PHE A O 1
ATOM 780 N N . PHE A 1 98 ? 3.518 -5.060 6.721 1.00 95.38 98 PHE A N 1
ATOM 781 C CA . PHE A 1 98 ? 2.549 -4.485 7.645 1.00 95.38 98 PHE A CA 1
ATOM 782 C C . PHE A 1 98 ? 3.103 -4.440 9.068 1.00 95.38 98 PHE A C 1
ATOM 784 O O . PHE A 1 98 ? 3.634 -5.429 9.578 1.00 95.38 98 PHE A O 1
ATOM 791 N N . THR A 1 99 ? 2.932 -3.299 9.728 1.00 93.38 99 THR A N 1
ATOM 792 C CA . THR A 1 99 ? 3.196 -3.138 11.156 1.00 93.38 99 THR A CA 1
ATOM 793 C C . THR A 1 99 ? 2.049 -2.391 11.815 1.00 93.38 99 THR A C 1
ATOM 795 O O . THR A 1 99 ? 1.463 -1.472 11.245 1.00 93.38 99 THR A O 1
ATOM 798 N N . THR A 1 100 ? 1.747 -2.775 13.049 1.00 92.56 100 THR A N 1
ATOM 799 C CA . THR A 1 100 ? 0.753 -2.098 13.875 1.00 92.56 100 THR A CA 1
ATOM 800 C C . THR A 1 100 ? 1.365 -1.790 15.233 1.00 92.56 100 THR A C 1
ATOM 802 O O . THR A 1 100 ? 2.139 -2.585 15.778 1.00 92.56 100 THR A O 1
ATOM 805 N N . LYS A 1 101 ? 1.061 -0.610 15.763 1.00 91.62 101 LYS A N 1
ATOM 806 C CA . LYS A 1 101 ? 1.486 -0.159 17.086 1.00 91.62 101 LYS A CA 1
ATOM 807 C C . LYS A 1 101 ? 0.252 0.246 17.879 1.00 91.62 101 LYS A C 1
ATOM 809 O O . LYS A 1 101 ? -0.507 1.091 17.424 1.00 91.62 101 LYS A O 1
ATOM 814 N N . ALA A 1 102 ? 0.073 -0.309 19.075 1.00 88.94 102 ALA A N 1
ATOM 815 C CA . ALA A 1 102 ? -0.957 0.165 19.996 1.00 88.94 102 ALA A CA 1
ATOM 816 C C . ALA A 1 102 ? -0.658 1.620 20.398 1.00 88.94 102 ALA A C 1
ATOM 818 O O . ALA A 1 102 ? 0.434 1.913 20.891 1.00 88.94 102 ALA A O 1
ATOM 819 N N . GLU A 1 103 ? -1.605 2.523 20.157 1.00 87.50 103 GLU A N 1
ATOM 820 C CA . GLU A 1 103 ? -1.487 3.939 20.528 1.00 87.50 103 GLU A CA 1
ATOM 821 C C . GLU A 1 103 ? -2.195 4.251 21.840 1.00 87.50 103 GLU A C 1
ATOM 823 O O . GLU A 1 103 ? -1.748 5.123 22.580 1.00 87.50 103 GLU A O 1
ATOM 828 N N . GLY A 1 104 ? -3.255 3.514 22.165 1.00 87.12 104 GLY A N 1
ATOM 829 C CA . GLY A 1 104 ? -3.979 3.724 23.406 1.00 87.12 104 GLY A CA 1
ATOM 830 C C . GLY A 1 104 ? -5.342 3.060 23.416 1.00 87.12 104 GLY A C 1
ATOM 831 O O . GLY A 1 104 ? -5.618 2.130 22.655 1.00 87.12 104 GLY A O 1
ATOM 832 N N . LEU A 1 105 ? -6.182 3.554 24.315 1.00 87.94 105 LEU A N 1
ATOM 833 C CA . LEU A 1 105 ? -7.562 3.137 24.483 1.00 87.94 105 LEU A CA 1
ATOM 834 C C . LEU A 1 105 ? -8.453 4.353 24.262 1.00 87.94 105 LEU A C 1
ATOM 836 O O . LEU A 1 105 ? -8.203 5.407 24.844 1.00 87.94 105 LEU A O 1
ATOM 840 N N . ASP A 1 106 ? -9.502 4.172 23.477 1.00 86.75 106 ASP A N 1
ATOM 841 C CA . ASP A 1 106 ? -10.583 5.133 23.359 1.00 86.75 106 ASP A CA 1
ATOM 842 C C . ASP A 1 106 ? -11.789 4.682 24.156 1.00 86.75 106 ASP A C 1
ATOM 844 O O . ASP A 1 106 ? -12.145 3.506 24.171 1.00 86.75 106 ASP A O 1
ATOM 848 N N . THR A 1 107 ? -12.452 5.649 24.768 1.00 88.69 107 THR A N 1
ATOM 849 C CA . THR A 1 107 ? -13.722 5.464 25.454 1.00 88.69 107 THR A CA 1
ATOM 850 C C . THR A 1 107 ? -14.843 5.914 24.527 1.00 88.69 107 THR A C 1
ATOM 852 O O . THR A 1 107 ? -14.903 7.073 24.121 1.00 88.69 107 THR A O 1
ATOM 855 N N . LEU A 1 108 ? -15.732 4.992 24.181 1.00 89.56 108 LEU A N 1
ATOM 856 C CA . LEU A 1 108 ? -16.961 5.245 23.446 1.00 89.56 108 LEU A CA 1
ATOM 857 C C . LEU A 1 108 ? -18.119 5.318 24.437 1.00 89.56 108 LEU A C 1
ATOM 859 O O . LEU A 1 108 ? -18.365 4.363 25.172 1.00 89.56 108 LEU A O 1
ATOM 863 N N . VAL A 1 109 ? -18.833 6.436 24.443 1.00 91.00 109 VAL A N 1
ATOM 864 C CA . VAL A 1 109 ? -20.023 6.647 25.271 1.00 91.00 109 VAL A CA 1
ATOM 865 C C . VAL A 1 109 ? -21.240 6.643 24.358 1.00 91.00 109 VAL A C 1
ATOM 867 O O . VAL A 1 109 ? -21.310 7.427 23.413 1.00 91.00 109 VAL A O 1
ATOM 870 N N . LEU A 1 110 ? -22.176 5.736 24.624 1.00 90.31 110 LEU A N 1
ATOM 871 C CA . LEU A 1 110 ? -23.410 5.583 23.864 1.00 90.31 110 LEU A CA 1
ATOM 872 C C . LEU A 1 110 ? -24.553 6.265 24.611 1.00 90.31 110 LEU A C 1
ATOM 874 O O . LEU A 1 110 ? -24.794 5.971 25.787 1.00 90.31 110 LEU A O 1
ATOM 878 N N . ILE A 1 111 ? -25.244 7.173 23.924 1.00 91.31 111 ILE A N 1
ATOM 879 C CA . ILE A 1 111 ? -26.383 7.919 24.462 1.00 91.31 111 ILE A CA 1
ATOM 880 C C . ILE A 1 111 ? -27.443 8.015 23.367 1.00 91.31 111 ILE A C 1
ATOM 882 O O . ILE A 1 111 ? -27.298 8.767 22.409 1.00 91.31 111 ILE A O 1
ATOM 886 N N . GLY A 1 112 ? -28.520 7.249 23.513 1.00 87.38 112 GLY A N 1
ATOM 887 C CA . GLY A 1 112 ? -29.532 7.124 22.471 1.00 87.38 112 GLY A CA 1
ATOM 888 C C . GLY A 1 112 ? -28.922 6.525 21.207 1.00 87.38 112 GLY A C 1
ATOM 889 O O . GLY A 1 112 ? -28.358 5.430 21.252 1.00 87.38 112 GLY A O 1
ATOM 890 N N . ASP A 1 113 ? -29.028 7.259 20.103 1.00 85.31 113 ASP A N 1
ATOM 891 C CA . ASP A 1 113 ? -28.457 6.856 18.817 1.00 85.31 113 ASP A CA 1
ATOM 892 C C . ASP A 1 113 ? -27.028 7.391 18.607 1.00 85.31 113 ASP A C 1
ATOM 894 O O . ASP A 1 113 ? -26.327 6.918 17.709 1.00 85.31 113 ASP A O 1
ATOM 898 N N . ASP A 1 114 ? -26.554 8.301 19.467 1.00 86.25 114 ASP A N 1
ATOM 899 C CA . ASP A 1 114 ? -25.234 8.918 19.337 1.00 86.25 114 ASP A CA 1
ATOM 900 C C . ASP A 1 114 ? -24.138 8.043 19.953 1.00 86.25 114 ASP A C 1
ATOM 902 O O . ASP A 1 114 ? -24.267 7.504 21.061 1.00 86.25 114 ASP A O 1
ATOM 906 N N . ILE A 1 115 ? -23.006 7.963 19.250 1.00 87.62 115 ILE A N 1
ATOM 907 C CA . ILE A 1 115 ? -21.763 7.398 19.774 1.00 87.62 115 ILE A CA 1
ATOM 908 C C . ILE A 1 115 ? -20.720 8.503 19.867 1.00 87.62 115 ILE A C 1
ATOM 910 O O . ILE A 1 115 ? -20.229 9.011 18.860 1.00 87.62 115 ILE A O 1
ATOM 914 N N . LEU A 1 116 ? -20.338 8.836 21.094 1.00 88.06 116 LEU A N 1
ATOM 915 C CA . LEU A 1 116 ? -19.335 9.852 21.370 1.00 88.06 116 LEU A CA 1
ATOM 916 C C . LEU A 1 116 ? -17.983 9.195 21.656 1.00 88.06 116 LEU A C 1
ATOM 918 O O . LEU A 1 116 ? -17.877 8.333 22.528 1.00 88.06 116 LEU A O 1
ATOM 922 N N . ARG A 1 117 ? -16.934 9.615 20.941 1.00 88.06 117 ARG A N 1
ATOM 923 C CA . ARG A 1 117 ? -15.564 9.099 21.088 1.00 88.06 117 ARG A CA 1
ATOM 924 C C . ARG A 1 117 ? -14.721 10.059 21.922 1.00 88.06 117 ARG A C 1
ATOM 926 O O . ARG A 1 117 ? -14.500 11.187 21.502 1.00 88.06 117 ARG A O 1
ATOM 933 N N . ASN A 1 118 ? -14.239 9.592 23.072 1.00 88.81 118 ASN A N 1
ATOM 934 C CA . ASN A 1 118 ? -13.519 10.376 24.081 1.00 88.81 118 ASN A CA 1
ATOM 935 C C . ASN A 1 118 ? -14.197 11.723 24.416 1.00 88.81 118 ASN A C 1
ATOM 937 O O . ASN A 1 118 ? -13.525 12.757 24.364 1.00 88.81 118 ASN A O 1
ATOM 941 N N . PRO A 1 119 ? -15.509 11.746 24.733 1.00 92.00 119 PRO A N 1
ATOM 942 C CA . PRO A 1 119 ? -16.196 13.001 24.991 1.00 92.00 119 PRO A CA 1
ATOM 943 C C . PRO A 1 119 ? -15.730 13.653 26.290 1.00 92.00 119 PRO A C 1
ATOM 945 O O . PRO A 1 119 ? -15.412 12.994 27.283 1.00 92.00 119 PRO A O 1
ATOM 948 N N . SER A 1 120 ? -15.780 14.975 26.301 1.00 92.62 120 SER A N 1
ATOM 949 C CA . SER A 1 120 ? -15.753 15.768 27.522 1.00 92.62 120 SER A CA 1
ATOM 950 C C . SER A 1 120 ? -17.070 15.630 28.298 1.00 92.62 120 SER A C 1
ATOM 952 O O . SER A 1 120 ? -18.123 15.319 27.739 1.00 92.62 120 SER A O 1
ATOM 954 N N . ALA A 1 121 ? -17.044 15.928 29.601 1.00 90.88 121 ALA A N 1
ATOM 955 C CA . ALA A 1 121 ? -18.249 15.896 30.437 1.00 90.88 121 ALA A CA 1
ATOM 956 C C . ALA A 1 121 ? -19.372 16.820 29.915 1.00 90.88 121 ALA A C 1
ATOM 958 O O . ALA A 1 121 ? -20.549 16.510 30.074 1.00 90.88 121 ALA A O 1
ATOM 959 N N . LEU A 1 122 ? -19.012 17.929 29.259 1.00 92.00 122 LEU A N 1
ATOM 960 C CA . LEU A 1 122 ? -19.965 18.877 28.674 1.00 92.00 122 LEU A CA 1
ATOM 961 C C . LEU A 1 122 ? -20.696 18.298 27.459 1.00 92.00 122 LEU A C 1
ATOM 963 O O . LEU A 1 122 ? -21.889 18.542 27.281 1.00 92.00 122 LEU A O 1
ATOM 967 N N . GLU A 1 123 ? -19.992 17.535 26.625 1.00 91.81 123 GLU A N 1
ATOM 968 C CA . GLU A 1 123 ? -20.586 16.870 25.462 1.00 91.81 123 GLU A CA 1
ATOM 969 C C . GLU A 1 123 ? -21.542 15.762 25.904 1.00 91.81 123 GLU A C 1
ATOM 971 O O . GLU A 1 123 ? -22.636 15.645 25.354 1.00 91.81 123 GLU A O 1
ATOM 976 N N . VAL A 1 124 ? -21.177 15.019 26.955 1.00 91.75 124 VAL A N 1
ATOM 977 C CA . VAL A 1 124 ? -22.053 14.014 27.572 1.00 91.75 124 VAL A CA 1
ATOM 978 C C . VAL A 1 124 ? -23.318 14.661 28.144 1.00 91.75 124 VAL A C 1
ATOM 980 O O . VAL A 1 124 ? -24.412 14.220 27.808 1.00 91.75 124 VAL A O 1
ATOM 983 N N . ASP A 1 125 ? -23.205 15.725 28.946 1.00 91.00 125 ASP A N 1
ATOM 984 C CA . ASP A 1 125 ? -24.369 16.422 29.528 1.00 91.00 125 ASP A CA 1
ATOM 985 C C . ASP A 1 125 ? -25.294 17.007 28.448 1.00 91.00 125 ASP A C 1
ATOM 987 O O . ASP A 1 125 ? -26.521 16.885 28.507 1.00 91.00 125 ASP A O 1
ATOM 991 N N . SER A 1 126 ? -24.698 17.572 27.395 1.00 92.00 126 SER A N 1
ATOM 992 C CA . SER A 1 126 ? -25.444 18.092 26.247 1.00 92.00 126 SER A CA 1
ATOM 993 C C . SER A 1 126 ? -26.228 16.985 25.539 1.00 92.00 126 SER A C 1
ATOM 995 O O . SER A 1 126 ? -27.425 17.150 25.290 1.00 92.00 126 SER A O 1
ATOM 997 N N . ALA A 1 127 ? -25.595 15.842 25.264 1.00 90.94 127 ALA A N 1
ATOM 998 C CA . ALA A 1 127 ? -26.251 14.693 24.645 1.00 90.94 127 ALA A CA 1
ATOM 999 C C . ALA A 1 127 ? -27.354 14.106 25.547 1.00 90.94 127 ALA A C 1
ATOM 1001 O O . ALA A 1 127 ? -28.473 13.880 25.085 1.00 90.94 127 ALA A O 1
ATOM 1002 N N . LEU A 1 128 ? -27.100 13.948 26.852 1.00 92.38 128 LEU A N 1
ATOM 1003 C CA . LEU A 1 128 ? -28.099 13.483 27.824 1.00 92.38 128 LEU A CA 1
ATOM 1004 C C . LEU A 1 128 ? -29.338 14.383 27.845 1.00 92.38 128 LEU A C 1
ATOM 1006 O O . LEU A 1 128 ? -30.470 13.891 27.839 1.00 92.38 128 LEU A O 1
ATOM 1010 N N . ARG A 1 129 ? -29.144 15.705 27.789 1.00 91.62 129 ARG A N 1
ATOM 1011 C CA . ARG A 1 129 ? -30.241 16.676 27.742 1.00 91.62 129 ARG A CA 1
ATOM 1012 C C . ARG A 1 129 ? -31.047 16.596 26.445 1.00 91.62 129 ARG A C 1
ATOM 1014 O O . ARG A 1 129 ? -32.273 16.704 26.505 1.00 91.62 129 ARG A O 1
ATOM 1021 N N . VAL A 1 130 ? -30.393 16.396 25.298 1.00 92.88 130 VAL A N 1
ATOM 1022 C CA . VAL A 1 130 ? -31.062 16.216 23.995 1.00 92.88 130 VAL A CA 1
ATOM 1023 C C . VAL A 1 130 ? -31.939 14.963 24.008 1.00 92.88 130 VAL A C 1
ATOM 1025 O O . VAL A 1 130 ? -33.118 15.035 23.660 1.00 92.88 130 VAL A O 1
ATOM 1028 N N . TYR A 1 131 ? -31.406 13.845 24.503 1.00 92.00 131 TYR A N 1
ATOM 1029 C CA . TYR A 1 131 ? -32.130 12.574 24.596 1.00 92.00 131 TYR A CA 1
ATOM 1030 C C . TYR A 1 131 ? -33.060 12.466 25.817 1.00 92.00 131 TYR A C 1
ATOM 1032 O O . TYR A 1 131 ? -33.767 11.469 25.960 1.00 92.00 131 TYR A O 1
ATOM 1040 N N . LYS A 1 132 ? -33.103 13.493 26.680 1.00 92.06 132 LYS A N 1
ATOM 1041 C CA . LYS A 1 132 ? -33.868 13.528 27.942 1.00 92.06 132 LYS A CA 1
ATOM 1042 C C . LYS A 1 132 ? -33.567 12.330 28.854 1.00 92.06 132 LYS A C 1
ATOM 1044 O O . LYS A 1 132 ? -34.469 11.798 29.503 1.00 92.06 132 LYS A O 1
ATOM 1049 N N . LYS A 1 133 ? -32.304 11.906 28.893 1.00 91.25 133 LYS A N 1
ATOM 1050 C CA . LYS A 1 133 ? -31.811 10.822 29.749 1.00 91.25 133 LYS A CA 1
ATOM 1051 C C . LYS A 1 133 ? -31.079 11.388 30.960 1.00 91.25 133 LYS A C 1
ATOM 1053 O O . LYS A 1 133 ? -30.508 12.471 30.901 1.00 91.25 133 LYS A O 1
ATOM 1058 N N . THR A 1 134 ? -31.123 10.653 32.066 1.00 89.31 134 THR A N 1
ATOM 1059 C CA . THR A 1 134 ? -30.421 11.011 33.309 1.00 89.31 134 THR A CA 1
ATOM 1060 C C . THR A 1 134 ? -29.034 10.386 33.407 1.00 89.31 134 THR A C 1
ATOM 1062 O O . THR A 1 134 ? -28.230 10.853 34.203 1.00 89.31 134 THR A O 1
ATOM 1065 N N . ASP A 1 135 ? -28.773 9.330 32.635 1.00 89.56 135 ASP A N 1
ATOM 1066 C CA . ASP A 1 135 ? -27.504 8.607 32.620 1.00 89.56 135 ASP A CA 1
ATOM 1067 C C . ASP A 1 135 ? -27.219 8.053 31.216 1.00 89.56 135 ASP A C 1
ATOM 1069 O O . ASP A 1 135 ? -28.115 7.990 30.365 1.00 89.56 135 ASP A O 1
ATOM 1073 N N . VAL A 1 136 ? -25.960 7.693 30.978 1.00 90.75 136 VAL A N 1
ATOM 1074 C CA . VAL A 1 136 ? -25.475 7.110 29.725 1.00 90.75 136 VAL A CA 1
ATOM 1075 C C . VAL A 1 136 ? -25.990 5.681 29.561 1.00 90.75 136 VAL A C 1
ATOM 1077 O O . VAL A 1 136 ? -26.159 4.955 30.538 1.00 90.75 136 VAL A O 1
ATOM 1080 N N . ASP A 1 137 ? -26.219 5.244 28.322 1.00 90.12 137 ASP A N 1
ATOM 1081 C CA . ASP A 1 137 ? -26.738 3.893 28.088 1.00 90.12 137 ASP A CA 1
ATOM 1082 C C . ASP A 1 137 ? -25.643 2.840 28.234 1.00 90.12 137 ASP A C 1
ATOM 1084 O O . ASP A 1 137 ? -25.863 1.758 28.778 1.00 90.12 137 ASP A O 1
ATOM 1088 N N . SER A 1 138 ? -24.456 3.120 27.694 1.00 89.94 138 SER A N 1
ATOM 1089 C CA . SER A 1 138 ? -23.329 2.189 27.714 1.00 89.94 138 SER A CA 1
ATOM 1090 C C . SER A 1 138 ? -22.004 2.903 27.498 1.00 89.94 138 SER A C 1
ATOM 1092 O O . SER A 1 138 ? -21.923 3.906 26.791 1.00 89.94 138 SER A O 1
ATOM 1094 N N . ILE A 1 139 ? -20.947 2.336 28.077 1.00 90.19 139 ILE A N 1
ATOM 1095 C CA . ILE A 1 139 ? -19.567 2.768 27.871 1.00 90.19 139 ILE A CA 1
ATOM 1096 C C . ILE A 1 139 ? -18.777 1.566 27.358 1.00 90.19 139 ILE A C 1
ATOM 1098 O O . ILE A 1 139 ? -18.788 0.502 27.977 1.00 90.19 139 ILE A O 1
ATOM 1102 N N . ALA A 1 140 ? -18.087 1.734 26.236 1.00 87.06 140 ALA A N 1
ATOM 1103 C CA . ALA A 1 140 ? -17.191 0.736 25.672 1.00 87.06 140 ALA A CA 1
ATOM 1104 C C . ALA A 1 140 ? -15.774 1.301 25.583 1.00 87.06 140 ALA A C 1
ATOM 1106 O O . ALA A 1 140 ? -15.586 2.461 25.233 1.00 87.06 140 ALA A O 1
ATOM 1107 N N . VAL A 1 141 ? -14.769 0.479 25.874 1.00 85.31 141 VAL A N 1
ATOM 1108 C CA . VAL A 1 141 ? -13.361 0.855 25.709 1.00 85.31 141 VAL A CA 1
ATOM 1109 C C . VAL A 1 141 ? -12.787 0.067 24.541 1.00 85.31 141 VAL A C 1
ATOM 1111 O O . VAL A 1 141 ? -12.836 -1.163 24.537 1.00 85.31 141 VAL A O 1
ATOM 1114 N N . VAL A 1 142 ? -12.259 0.769 23.542 1.00 84.12 142 VAL A N 1
ATOM 1115 C CA . VAL A 1 142 ? -11.740 0.188 22.300 1.00 84.12 142 VAL A CA 1
ATOM 1116 C C . VAL A 1 142 ? -10.254 0.489 22.184 1.00 84.12 142 VAL A C 1
ATOM 1118 O O . VAL A 1 142 ? -9.825 1.628 22.339 1.00 84.12 142 VAL A O 1
ATOM 1121 N N . ALA A 1 143 ? -9.450 -0.531 21.896 1.00 82.88 143 ALA A N 1
ATOM 1122 C CA . ALA A 1 143 ? -8.031 -0.333 21.635 1.00 82.88 143 ALA A CA 1
ATOM 1123 C C . ALA A 1 143 ? -7.814 0.334 20.271 1.00 82.88 143 ALA A C 1
ATOM 1125 O O . ALA A 1 143 ? -8.309 -0.143 19.248 1.00 82.88 143 ALA A O 1
ATOM 1126 N N . VAL A 1 144 ? -7.030 1.411 20.259 1.00 85.00 144 VAL A N 1
ATOM 1127 C CA . VAL A 1 144 ? -6.621 2.120 19.045 1.00 85.00 144 VAL A CA 1
ATOM 1128 C C . VAL A 1 144 ? -5.191 1.751 18.712 1.00 85.00 144 VAL A C 1
ATOM 1130 O O . VAL A 1 144 ? -4.313 1.675 19.577 1.00 85.00 144 VAL A O 1
ATOM 1133 N N . SER A 1 145 ? -4.947 1.534 17.430 1.00 87.88 145 SER A N 1
ATOM 1134 C CA . SER A 1 145 ? -3.619 1.245 16.903 1.00 87.88 145 SER A CA 1
ATOM 1135 C C . SER A 1 145 ? -3.307 2.126 15.706 1.00 87.88 145 SER A C 1
ATOM 1137 O O . SER A 1 145 ? -4.193 2.438 14.919 1.00 87.88 145 SER A O 1
ATOM 1139 N N . SER A 1 146 ? -2.043 2.502 15.566 1.00 90.00 146 SER A N 1
ATOM 1140 C CA . SER A 1 146 ? -1.506 3.135 14.370 1.00 90.00 146 SER A CA 1
ATOM 1141 C C . SER A 1 146 ? -0.902 2.066 13.481 1.00 90.00 146 SER A C 1
ATOM 1143 O O . SER A 1 146 ? 0.046 1.369 13.864 1.00 90.00 146 SER A O 1
ATOM 1145 N N . ASP A 1 147 ? -1.505 1.916 12.308 1.00 92.69 147 ASP A N 1
ATOM 1146 C CA . ASP A 1 147 ? -1.093 0.949 11.309 1.00 92.69 147 ASP A CA 1
ATOM 1147 C C . ASP A 1 147 ? -0.285 1.643 10.226 1.00 92.69 147 ASP A C 1
ATOM 1149 O O . ASP A 1 147 ? -0.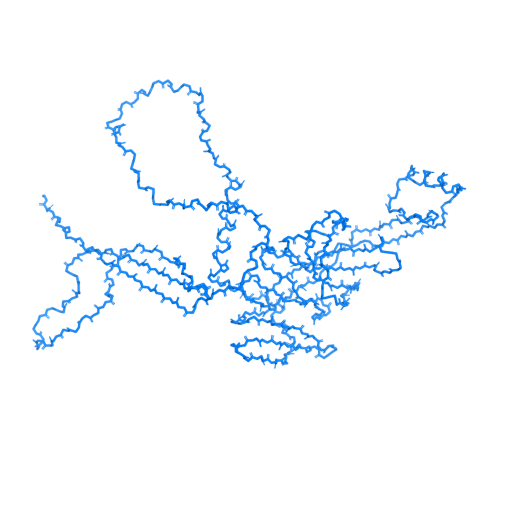649 2.708 9.724 1.00 92.69 147 ASP A O 1
ATOM 1153 N N . SER A 1 148 ? 0.802 1.002 9.821 1.00 92.00 148 SER A N 1
ATOM 1154 C CA . SER A 1 148 ? 1.642 1.490 8.740 1.00 92.00 148 SER A CA 1
ATOM 1155 C C . SER A 1 148 ? 2.164 0.327 7.916 1.00 92.00 148 SER A C 1
ATOM 1157 O O . SER A 1 148 ? 2.136 -0.831 8.343 1.00 92.00 148 SER A O 1
ATOM 1159 N N . ALA A 1 149 ? 2.664 0.629 6.724 1.00 94.44 149 ALA A N 1
ATOM 1160 C CA . ALA A 1 149 ? 3.403 -0.357 5.968 1.00 94.44 149 ALA A CA 1
ATOM 1161 C C . ALA A 1 149 ? 4.591 0.243 5.232 1.00 94.44 149 ALA A C 1
ATOM 1163 O O . ALA A 1 149 ? 4.582 1.391 4.789 1.00 94.44 149 ALA A O 1
ATOM 1164 N N . TYR A 1 150 ? 5.627 -0.579 5.093 1.00 93.31 150 TYR A N 1
ATOM 1165 C CA . TYR A 1 150 ? 6.785 -0.265 4.272 1.00 93.31 150 TYR A CA 1
ATOM 1166 C C . TYR A 1 150 ? 6.666 -0.967 2.922 1.00 93.31 150 TYR A C 1
ATOM 1168 O O . TYR A 1 150 ? 6.684 -2.199 2.867 1.00 93.31 150 TYR A O 1
ATOM 1176 N N . THR A 1 151 ? 6.550 -0.190 1.843 1.00 93.69 151 THR A N 1
ATOM 1177 C CA . THR A 1 151 ? 6.340 -0.705 0.485 1.00 93.69 151 THR A CA 1
ATOM 1178 C C . THR A 1 151 ? 7.628 -0.762 -0.333 1.00 93.69 151 THR A C 1
ATOM 1180 O O . THR A 1 151 ? 8.386 0.206 -0.353 1.00 93.69 151 THR A O 1
ATOM 1183 N N . PHE A 1 152 ? 7.850 -1.859 -1.058 1.00 93.44 152 PHE A N 1
ATOM 1184 C CA . PHE A 1 152 ? 9.007 -2.060 -1.938 1.00 93.44 152 PHE A CA 1
ATOM 1185 C C . PHE A 1 152 ? 8.645 -2.942 -3.148 1.00 93.44 152 PHE A C 1
ATOM 1187 O O . PHE A 1 152 ? 7.742 -3.777 -3.042 1.00 93.44 152 PHE A O 1
ATOM 1194 N N . PRO A 1 153 ? 9.320 -2.789 -4.302 1.00 93.38 153 PRO A N 1
ATOM 1195 C CA . PRO A 1 153 ? 9.051 -3.616 -5.474 1.00 93.38 153 PRO A CA 1
ATOM 1196 C C . PRO A 1 153 ? 9.557 -5.053 -5.273 1.00 93.38 153 PRO A C 1
ATOM 1198 O O . PRO A 1 153 ? 10.631 -5.289 -4.721 1.00 93.38 153 PRO A O 1
ATOM 1201 N N . LEU A 1 154 ? 8.779 -6.023 -5.752 1.00 91.25 154 LEU A N 1
ATOM 1202 C CA . LEU A 1 154 ? 9.137 -7.443 -5.818 1.00 91.25 154 LEU A CA 1
ATOM 1203 C C . LEU A 1 154 ? 9.648 -7.848 -7.201 1.00 91.25 154 LEU A C 1
ATOM 1205 O O . LEU A 1 154 ? 10.466 -8.760 -7.312 1.00 91.25 154 LEU A O 1
ATOM 1209 N N . THR A 1 155 ? 9.150 -7.196 -8.250 1.00 90.19 155 THR A N 1
ATOM 1210 C CA . THR A 1 155 ? 9.467 -7.510 -9.647 1.00 90.19 155 THR A CA 1
ATOM 1211 C C . THR A 1 155 ? 9.918 -6.259 -10.390 1.00 90.19 155 THR A C 1
ATOM 1213 O O . THR A 1 155 ? 9.629 -5.138 -9.977 1.00 90.19 155 THR A O 1
ATOM 1216 N N . ASN A 1 156 ? 10.622 -6.466 -11.501 1.00 89.25 156 ASN A N 1
ATOM 1217 C CA . ASN A 1 156 ? 10.946 -5.420 -12.466 1.00 89.25 156 ASN A CA 1
ATOM 1218 C C . ASN A 1 156 ? 10.783 -5.993 -13.881 1.00 89.25 156 ASN A C 1
ATOM 1220 O O . ASN A 1 156 ? 11.752 -6.400 -14.520 1.00 89.25 156 ASN A O 1
ATOM 1224 N N . TYR A 1 157 ? 9.532 -6.141 -14.307 1.00 87.00 157 TYR A N 1
ATOM 1225 C CA . TYR A 1 157 ? 9.171 -6.667 -15.616 1.00 87.00 157 TYR A CA 1
ATOM 1226 C C . TYR A 1 157 ? 9.334 -5.609 -16.709 1.00 87.00 157 TYR A C 1
ATOM 1228 O O . TYR A 1 157 ? 9.184 -4.415 -16.467 1.00 87.00 157 TYR A O 1
ATOM 1236 N N . GLN A 1 158 ? 9.603 -6.074 -17.932 1.00 84.56 158 GLN A N 1
ATOM 1237 C CA . GLN A 1 158 ? 9.647 -5.234 -19.137 1.00 84.56 158 GLN A CA 1
ATOM 1238 C C . GLN A 1 158 ? 8.247 -4.866 -19.652 1.00 84.56 158 GLN A C 1
ATOM 1240 O O . GLN A 1 158 ? 8.096 -3.936 -20.433 1.00 84.56 158 GLN A O 1
ATOM 1245 N N . SER A 1 159 ? 7.219 -5.596 -19.219 1.00 86.50 159 SER A N 1
ATOM 1246 C CA . SER A 1 159 ? 5.828 -5.402 -19.618 1.00 86.50 159 SER A CA 1
ATOM 1247 C C . SER A 1 159 ? 4.917 -5.346 -18.401 1.00 86.50 159 SER A C 1
ATOM 1249 O O . SER A 1 159 ? 5.190 -6.005 -17.397 1.00 86.50 159 SER A O 1
ATOM 1251 N N . THR A 1 160 ? 3.806 -4.618 -18.513 1.00 88.19 160 THR A N 1
ATOM 1252 C CA . THR A 1 160 ? 2.893 -4.410 -17.385 1.00 88.19 160 THR A CA 1
ATOM 1253 C C . THR A 1 160 ? 2.257 -5.713 -16.895 1.00 88.19 160 THR A C 1
ATOM 1255 O O . THR A 1 160 ? 1.820 -6.565 -17.679 1.00 88.19 160 THR A O 1
ATOM 1258 N N . LEU A 1 161 ? 2.195 -5.844 -15.575 1.00 89.12 161 LEU A N 1
ATOM 1259 C CA . LEU A 1 161 ? 1.422 -6.847 -14.865 1.00 89.12 161 LEU A CA 1
ATOM 1260 C C . LEU A 1 161 ? -0.058 -6.455 -14.920 1.00 89.12 161 LEU A C 1
ATOM 1262 O O . LEU A 1 161 ? -0.478 -5.500 -14.272 1.00 89.12 161 LEU A O 1
ATOM 1266 N N . GLY A 1 162 ? -0.846 -7.169 -15.722 1.00 80.56 162 GLY A N 1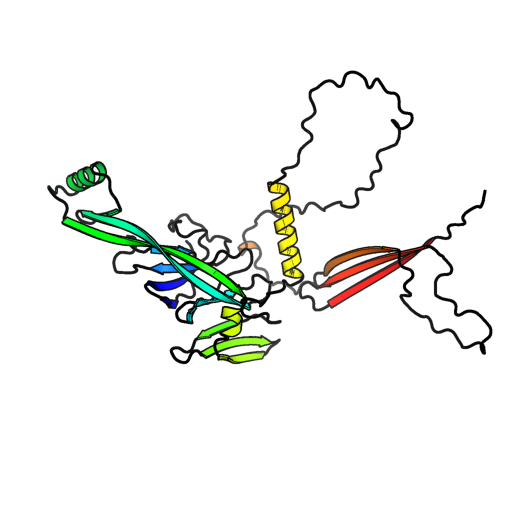
ATOM 1267 C CA . GLY A 1 162 ? -2.261 -6.854 -15.922 1.00 80.56 162 GLY A CA 1
ATOM 1268 C C . GLY A 1 162 ? -3.136 -7.267 -14.741 1.00 80.56 162 GLY A C 1
ATOM 1269 O O . GLY A 1 162 ? -4.082 -6.566 -14.402 1.00 80.56 162 GLY A O 1
ATOM 1270 N N . GLU A 1 163 ? -2.812 -8.394 -14.109 1.00 80.38 163 GLU A N 1
ATOM 1271 C CA . GLU A 1 163 ? -3.550 -8.911 -12.960 1.00 80.38 163 GLU A CA 1
ATOM 1272 C C . GLU A 1 163 ? -2.629 -9.755 -12.076 1.00 80.38 163 GLU A C 1
ATOM 1274 O O . GLU A 1 163 ? -1.772 -10.495 -12.570 1.00 80.38 163 GLU A O 1
ATOM 1279 N N . THR A 1 164 ? -2.827 -9.674 -10.761 1.00 83.88 164 THR A N 1
ATOM 1280 C CA . THR A 1 164 ? -2.203 -10.565 -9.783 1.00 83.88 164 THR A CA 1
ATOM 1281 C C . THR A 1 164 ? -3.283 -11.136 -8.879 1.00 83.88 164 THR A C 1
ATOM 1283 O O . THR A 1 164 ? -4.133 -10.403 -8.379 1.00 83.88 164 THR A O 1
ATOM 1286 N N . ARG A 1 165 ? -3.246 -12.450 -8.663 1.00 86.56 165 ARG A N 1
ATOM 1287 C CA . ARG A 1 165 ? -4.078 -13.138 -7.679 1.00 86.56 165 ARG A CA 1
ATOM 1288 C C . ARG A 1 165 ? -3.261 -14.136 -6.875 1.00 86.56 165 ARG A C 1
ATOM 1290 O O . ARG A 1 165 ? -2.242 -14.636 -7.338 1.00 86.56 165 ARG A O 1
ATOM 1297 N N . ILE A 1 166 ? -3.710 -14.432 -5.666 1.00 83.25 166 ILE A N 1
ATOM 1298 C CA . ILE A 1 166 ? -3.074 -15.380 -4.759 1.00 83.25 166 ILE A CA 1
ATOM 1299 C C . ILE A 1 166 ? -4.056 -16.502 -4.512 1.00 83.25 166 ILE A C 1
ATOM 1301 O O . ILE A 1 166 ? -5.226 -16.276 -4.208 1.00 83.25 166 ILE A O 1
ATOM 1305 N N . ALA A 1 167 ? -3.561 -17.718 -4.680 1.00 70.00 167 ALA A N 1
ATOM 1306 C CA . ALA A 1 167 ? -4.308 -18.938 -4.475 1.00 70.00 167 ALA A CA 1
ATOM 1307 C C . ALA A 1 167 ? -4.069 -19.446 -3.047 1.00 70.00 167 ALA A C 1
ATOM 1309 O O . ALA A 1 167 ? -3.298 -20.386 -2.859 1.00 70.00 167 ALA A O 1
ATOM 1310 N N . GLY A 1 168 ? -4.731 -18.798 -2.077 1.00 63.59 168 GLY A N 1
ATOM 1311 C CA . GLY A 1 168 ? -4.933 -19.255 -0.692 1.00 63.59 168 GLY A CA 1
ATOM 1312 C C . GLY A 1 168 ? -3.744 -19.936 0.001 1.00 63.59 168 GLY A C 1
ATOM 1313 O O . GLY A 1 168 ? -2.584 -19.649 -0.293 1.00 63.59 168 GLY A O 1
ATOM 1314 N N . ASP A 1 169 ? -4.058 -20.861 0.914 1.00 62.84 169 ASP A N 1
ATOM 1315 C CA . ASP A 1 169 ? -3.149 -21.555 1.853 1.00 62.84 169 ASP A CA 1
ATOM 1316 C C . ASP A 1 169 ? -1.886 -22.186 1.234 1.00 62.84 169 ASP A C 1
ATOM 1318 O O . ASP A 1 169 ? -0.946 -22.544 1.940 1.00 62.84 169 ASP A O 1
ATOM 1322 N N . ASN A 1 170 ? -1.825 -22.307 -0.094 1.00 69.69 170 ASN A N 1
ATOM 1323 C CA . ASN A 1 170 ? -0.710 -22.917 -0.809 1.00 69.69 170 ASN A CA 1
ATOM 1324 C C . ASN A 1 170 ? 0.432 -21.949 -1.156 1.00 69.69 170 ASN A C 1
ATOM 1326 O O . ASN A 1 170 ? 1.347 -22.358 -1.878 1.00 69.69 170 ASN A O 1
ATOM 1330 N N . ASN A 1 171 ? 0.410 -20.692 -0.687 1.00 76.31 171 ASN A N 1
ATOM 1331 C CA . ASN A 1 171 ? 1.471 -19.700 -0.934 1.00 76.31 171 ASN A CA 1
ATOM 1332 C C . ASN A 1 171 ? 1.811 -19.544 -2.434 1.00 76.31 171 ASN A C 1
ATOM 1334 O O . ASN A 1 171 ? 2.972 -19.393 -2.838 1.00 76.31 171 ASN A O 1
ATOM 1338 N N . GLN A 1 172 ? 0.779 -19.633 -3.276 1.00 85.62 172 GLN A N 1
ATOM 1339 C CA . GLN A 1 172 ? 0.877 -19.576 -4.732 1.00 85.62 172 GLN A CA 1
ATOM 1340 C C . GLN A 1 172 ? 0.320 -18.259 -5.257 1.00 85.62 172 GLN A C 1
ATOM 1342 O O . GLN A 1 172 ? -0.703 -17.767 -4.792 1.00 85.62 172 GLN A O 1
ATOM 1347 N N . VAL A 1 173 ? 0.983 -17.719 -6.272 1.00 88.19 173 VAL A N 1
ATOM 1348 C CA . VAL A 1 173 ? 0.633 -16.457 -6.920 1.00 88.19 173 VAL A CA 1
ATOM 1349 C C . VAL A 1 173 ? 0.374 -16.745 -8.392 1.00 88.19 173 VAL A C 1
ATOM 1351 O O . VAL A 1 173 ? 1.242 -17.274 -9.080 1.00 88.19 173 VAL A O 1
ATOM 1354 N N . SER A 1 174 ? -0.811 -16.418 -8.881 1.00 88.31 174 SER A N 1
ATOM 1355 C CA . SER A 1 174 ? -1.126 -16.414 -10.306 1.00 88.31 174 SER A CA 1
ATOM 1356 C C . SER A 1 174 ? -1.028 -14.997 -10.844 1.00 88.31 174 SER A C 1
ATOM 1358 O O . SER A 1 174 ? -1.602 -14.078 -10.260 1.00 88.31 174 SER A O 1
ATOM 1360 N N . GLU A 1 175 ? -0.341 -14.807 -11.959 1.00 89.56 175 GLU A N 1
ATOM 1361 C CA . GLU A 1 175 ? -0.204 -13.484 -12.560 1.00 89.56 175 GLU A CA 1
ATOM 1362 C C . GLU A 1 175 ? -0.333 -13.509 -14.070 1.00 89.56 175 GLU A C 1
ATOM 1364 O O . GLU A 1 175 ? 0.082 -14.468 -14.714 1.00 89.56 175 GLU A O 1
ATOM 1369 N N . VAL A 1 176 ? -0.885 -12.434 -14.625 1.00 90.00 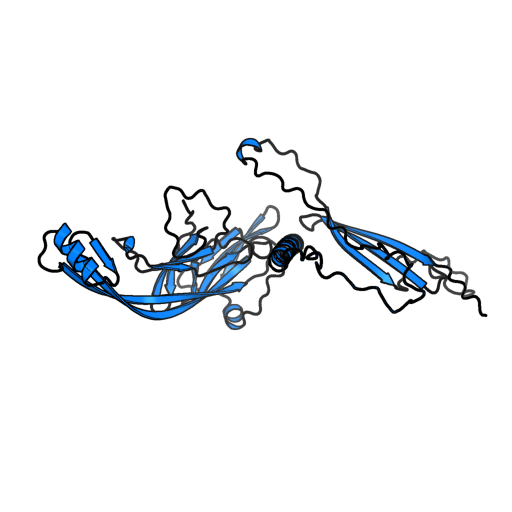176 VAL A N 1
ATOM 1370 C CA . VAL A 1 176 ? -1.020 -12.257 -16.068 1.00 90.00 176 VAL A CA 1
ATOM 1371 C C . VAL A 1 176 ? -0.152 -11.092 -16.504 1.00 90.00 176 VAL A C 1
ATOM 1373 O O . VAL A 1 176 ? -0.375 -9.954 -16.084 1.00 90.00 176 VAL A O 1
ATOM 1376 N N . THR A 1 177 ? 0.809 -11.360 -17.380 1.00 87.75 177 THR A N 1
ATOM 1377 C CA . THR A 1 177 ? 1.552 -10.316 -18.091 1.00 87.75 177 THR A CA 1
ATOM 1378 C C . THR A 1 177 ? 1.088 -10.260 -19.539 1.00 87.75 177 THR A C 1
ATOM 1380 O O . THR A 1 177 ? 0.576 -11.237 -20.093 1.00 87.75 177 THR A O 1
ATOM 1383 N N . ARG A 1 178 ? 1.230 -9.089 -20.159 1.00 83.06 178 ARG A N 1
ATOM 1384 C CA . ARG A 1 178 ? 0.972 -8.914 -21.588 1.00 83.06 178 ARG A CA 1
ATOM 1385 C C . ARG A 1 178 ? 2.296 -8.738 -22.314 1.00 83.06 178 ARG A C 1
ATOM 1387 O O . ARG A 1 178 ? 2.984 -7.756 -22.070 1.00 83.06 178 ARG A O 1
ATOM 1394 N N . GLN A 1 179 ? 2.612 -9.640 -23.233 1.00 82.25 179 GLN A N 1
ATOM 1395 C CA . GLN A 1 179 ? 3.762 -9.519 -24.122 1.00 82.25 179 GLN A CA 1
ATOM 1396 C C . GLN A 1 179 ? 3.238 -9.344 -25.545 1.00 82.25 179 GLN A C 1
ATOM 1398 O O . GLN A 1 179 ? 2.709 -10.281 -26.133 1.00 82.25 179 GLN A O 1
ATOM 1403 N N . SER A 1 180 ? 3.350 -8.125 -26.085 1.00 80.88 180 SER A N 1
ATOM 1404 C CA . SER A 1 180 ? 2.773 -7.771 -27.389 1.00 80.88 180 SER A CA 1
ATOM 1405 C C . SER A 1 180 ? 1.255 -8.060 -27.430 1.00 80.88 180 SER A C 1
ATOM 1407 O O . SER A 1 180 ? 0.494 -7.458 -26.658 1.00 80.88 180 SER A O 1
ATOM 1409 N N . ASP A 1 181 ? 0.811 -8.973 -28.292 1.00 83.44 181 ASP A N 1
ATOM 1410 C CA . ASP A 1 181 ? -0.592 -9.371 -28.445 1.00 83.44 181 ASP A CA 1
ATOM 1411 C C . ASP A 1 181 ? -0.989 -10.582 -27.590 1.00 83.44 181 ASP A C 1
ATOM 1413 O O . ASP A 1 181 ? -2.177 -10.879 -27.445 1.00 83.44 181 ASP A O 1
ATOM 1417 N N . GLU A 1 182 ? -0.024 -11.246 -26.953 1.00 85.31 182 GLU A N 1
ATOM 1418 C CA . GLU A 1 182 ? -0.269 -12.423 -26.127 1.00 85.31 182 GLU A CA 1
ATOM 1419 C C . GLU A 1 182 ? -0.365 -12.066 -24.638 1.00 85.31 182 GLU A C 1
ATOM 1421 O O . GLU A 1 182 ? 0.330 -11.189 -24.112 1.00 85.31 182 GLU A O 1
ATOM 1426 N N . LYS A 1 183 ? -1.250 -12.775 -23.930 1.00 89.56 183 LYS A N 1
ATOM 1427 C CA . LYS A 1 183 ? -1.336 -12.746 -22.468 1.00 89.56 183 LYS A CA 1
ATOM 1428 C C . LYS A 1 183 ? -0.779 -14.049 -21.927 1.00 89.56 183 LYS A C 1
ATOM 1430 O O . LYS A 1 183 ? -1.293 -15.116 -22.255 1.00 89.56 183 LYS A O 1
ATOM 1435 N N . ILE A 1 184 ? 0.231 -13.953 -21.072 1.00 88.94 184 ILE A N 1
ATOM 1436 C CA . ILE A 1 184 ? 0.876 -15.117 -20.471 1.00 88.94 184 ILE A CA 1
ATOM 1437 C C . ILE A 1 184 ? 0.461 -15.192 -19.007 1.00 88.94 184 ILE A C 1
ATOM 1439 O O . ILE A 1 184 ? 0.635 -14.237 -18.250 1.00 88.94 184 ILE A O 1
ATOM 1443 N N . LEU A 1 185 ? -0.110 -16.334 -18.624 1.00 90.44 185 LEU A N 1
ATOM 1444 C CA . LEU A 1 185 ? -0.474 -16.647 -17.248 1.00 90.44 185 LEU A CA 1
ATOM 1445 C C . LEU A 1 185 ? 0.658 -17.444 -16.597 1.00 90.44 185 LEU A C 1
ATOM 1447 O O . LEU A 1 185 ? 0.976 -18.551 -17.033 1.00 90.44 185 LEU A O 1
ATOM 1451 N N . TYR A 1 186 ? 1.220 -16.912 -15.518 1.00 89.19 186 TYR A N 1
ATOM 1452 C CA . TYR A 1 186 ? 2.214 -17.599 -14.703 1.00 89.19 186 TYR A CA 1
ATOM 1453 C C . TYR A 1 186 ? 1.610 -18.091 -13.396 1.00 89.19 186 TYR A C 1
ATOM 1455 O O . TYR A 1 186 ? 0.739 -17.454 -12.804 1.00 89.19 186 TYR A O 1
ATOM 1463 N N . LYS A 1 187 ? 2.143 -19.216 -12.917 1.00 90.19 187 LYS A N 1
ATOM 1464 C CA . LYS A 1 187 ? 1.933 -19.733 -11.567 1.00 90.19 187 LYS A CA 1
ATOM 1465 C C . LYS A 1 187 ? 3.267 -19.703 -10.831 1.00 90.19 187 LYS A C 1
ATOM 1467 O O . LYS A 1 187 ? 4.163 -20.490 -11.123 1.00 90.19 187 LYS A O 1
ATOM 1472 N N . LEU A 1 188 ? 3.387 -18.795 -9.878 1.00 89.25 188 LEU A N 1
ATOM 1473 C CA . LEU A 1 188 ? 4.588 -18.535 -9.100 1.00 89.25 188 LEU A CA 1
ATOM 1474 C C . LEU A 1 188 ? 4.394 -18.952 -7.640 1.00 89.25 188 LEU A C 1
ATOM 1476 O O . LEU A 1 188 ? 3.275 -19.120 -7.153 1.00 89.25 188 LEU A O 1
ATOM 1480 N N . LYS A 1 189 ? 5.509 -19.107 -6.930 1.00 88.38 189 LYS A N 1
ATOM 1481 C CA . LYS A 1 189 ? 5.536 -19.205 -5.467 1.00 88.38 189 LYS A CA 1
ATOM 1482 C C . LYS A 1 189 ? 5.902 -17.849 -4.876 1.00 88.38 189 LYS A C 1
ATOM 1484 O O . LYS A 1 189 ? 6.538 -17.032 -5.544 1.00 88.38 189 LYS A O 1
ATOM 1489 N N . ILE A 1 190 ? 5.532 -17.627 -3.620 1.00 87.25 190 ILE A N 1
ATOM 1490 C CA . ILE A 1 190 ? 5.991 -16.462 -2.863 1.00 87.25 190 ILE A CA 1
ATOM 1491 C C . ILE A 1 190 ? 7.523 -16.458 -2.790 1.00 87.25 190 ILE A C 1
ATOM 1493 O O . ILE A 1 190 ? 8.137 -17.454 -2.412 1.00 87.25 190 ILE A O 1
ATOM 1497 N N . ASN A 1 191 ? 8.142 -15.335 -3.159 1.00 82.56 191 ASN A N 1
ATOM 1498 C CA . ASN A 1 191 ? 9.595 -15.190 -3.119 1.00 82.56 191 ASN A CA 1
ATOM 1499 C C . ASN A 1 191 ? 10.038 -14.624 -1.762 1.00 82.56 191 ASN A C 1
ATOM 1501 O O . ASN A 1 191 ? 10.148 -13.411 -1.577 1.00 82.56 191 ASN A O 1
ATOM 1505 N N . GLU A 1 192 ? 10.284 -15.515 -0.804 1.00 86.31 192 GLU A N 1
ATOM 1506 C CA . GLU A 1 192 ? 10.685 -15.149 0.561 1.00 86.31 192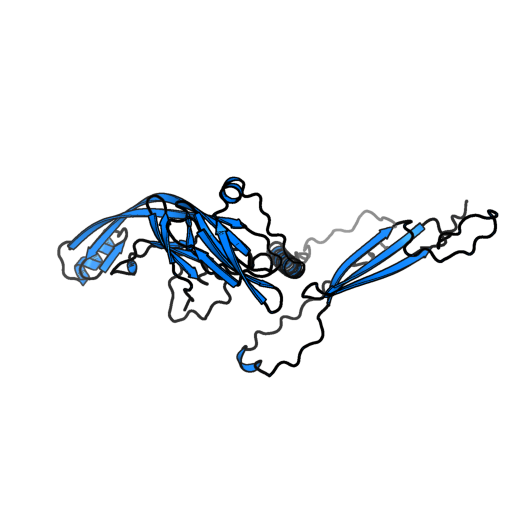 GLU A CA 1
ATOM 1507 C C . GLU A 1 192 ? 12.051 -14.450 0.629 1.00 86.31 192 GLU A C 1
ATOM 1509 O O . GLU A 1 192 ? 12.263 -13.569 1.466 1.00 86.31 192 GLU A O 1
ATOM 1514 N N . ASP A 1 193 ? 12.972 -14.779 -0.280 1.00 87.44 193 ASP A N 1
ATOM 1515 C CA . ASP A 1 193 ? 14.291 -14.151 -0.315 1.00 87.44 193 ASP A CA 1
ATOM 1516 C C . ASP A 1 193 ? 14.210 -12.668 -0.674 1.00 87.44 193 ASP A C 1
ATOM 1518 O O . ASP A 1 193 ? 14.877 -11.850 -0.035 1.00 87.44 193 ASP A O 1
ATOM 1522 N N . VAL A 1 194 ? 13.368 -12.303 -1.646 1.00 87.56 194 VAL A N 1
ATOM 1523 C CA . VAL A 1 194 ? 13.142 -10.896 -2.014 1.00 87.56 194 VAL A CA 1
ATOM 1524 C C . VAL A 1 194 ? 12.426 -10.148 -0.889 1.00 87.56 194 VAL A C 1
ATOM 1526 O O . VAL A 1 194 ? 12.795 -9.011 -0.601 1.00 87.56 194 VAL A O 1
ATOM 1529 N N . LEU A 1 195 ? 11.479 -10.783 -0.186 1.00 88.00 195 LEU A N 1
ATOM 1530 C CA . LEU A 1 195 ? 10.824 -10.176 0.981 1.00 88.00 195 LEU A CA 1
ATOM 1531 C C . LEU A 1 195 ? 11.811 -9.848 2.110 1.00 88.00 195 LEU A C 1
ATOM 1533 O O . LEU A 1 195 ? 11.710 -8.797 2.750 1.00 88.00 195 LEU A O 1
ATOM 1537 N N . ARG A 1 196 ? 12.779 -10.741 2.350 1.00 86.56 196 ARG A N 1
ATOM 1538 C CA . ARG A 1 196 ? 13.801 -10.564 3.388 1.00 86.56 196 ARG A CA 1
ATOM 1539 C C . ARG A 1 196 ? 14.876 -9.561 2.977 1.00 86.56 196 ARG A C 1
ATOM 1541 O O . ARG A 1 196 ? 15.243 -8.708 3.778 1.00 86.56 196 ARG A O 1
ATOM 1548 N N . ARG A 1 197 ? 15.408 -9.680 1.756 1.00 87.81 197 ARG A N 1
ATOM 1549 C CA . ARG A 1 197 ? 16.540 -8.866 1.279 1.00 87.81 197 ARG A CA 1
ATOM 1550 C C . ARG A 1 197 ? 16.122 -7.482 0.803 1.00 87.81 197 ARG A C 1
ATOM 1552 O O . ARG A 1 197 ? 16.916 -6.557 0.926 1.00 87.81 197 ARG A O 1
ATOM 1559 N N . ARG A 1 198 ? 14.911 -7.347 0.248 1.00 85.75 198 ARG A N 1
ATOM 1560 C CA . ARG A 1 198 ? 14.342 -6.085 -0.268 1.00 85.75 198 ARG A CA 1
ATOM 1561 C C . ARG A 1 198 ? 15.276 -5.370 -1.252 1.00 85.75 198 ARG A C 1
ATOM 1563 O O . ARG A 1 198 ? 15.345 -4.149 -1.292 1.00 85.75 198 ARG A O 1
ATOM 1570 N N . ASN A 1 199 ? 16.039 -6.148 -2.015 1.00 78.81 199 ASN A N 1
ATOM 1571 C CA . ASN A 1 199 ? 17.126 -5.669 -2.869 1.00 78.81 199 ASN A CA 1
ATOM 1572 C C . ASN A 1 199 ? 16.718 -5.504 -4.340 1.00 78.81 199 ASN A C 1
ATOM 1574 O O . ASN A 1 199 ? 17.566 -5.214 -5.181 1.00 78.81 199 ASN A O 1
ATOM 1578 N N . MET A 1 200 ? 15.444 -5.716 -4.663 1.00 82.19 200 MET A N 1
ATOM 1579 C CA . MET A 1 200 ? 14.917 -5.478 -6.001 1.00 82.19 200 MET A CA 1
ATOM 1580 C C . MET A 1 200 ? 14.677 -3.980 -6.182 1.00 82.19 200 MET A C 1
ATOM 1582 O O . MET A 1 200 ? 14.008 -3.351 -5.369 1.00 82.19 200 MET A O 1
ATOM 1586 N N . GLY A 1 201 ? 15.240 -3.403 -7.243 1.00 80.56 201 GLY A N 1
ATOM 1587 C CA . GLY A 1 201 ? 14.969 -2.027 -7.651 1.00 80.56 201 GLY A CA 1
ATOM 1588 C C . GLY A 1 201 ? 14.089 -2.008 -8.895 1.00 80.56 201 GLY A C 1
ATOM 1589 O O . GLY A 1 201 ? 14.401 -2.686 -9.874 1.00 80.56 201 GLY A O 1
ATOM 1590 N N . ALA A 1 202 ? 13.020 -1.215 -8.875 1.00 82.69 202 ALA A N 1
ATOM 1591 C CA . ALA A 1 202 ? 12.228 -0.913 -10.062 1.00 82.69 202 ALA A CA 1
ATOM 1592 C C . ALA A 1 202 ? 12.856 0.300 -10.760 1.00 82.69 202 ALA A C 1
ATOM 1594 O O . ALA A 1 202 ? 12.640 1.442 -10.355 1.00 82.69 202 ALA A O 1
ATOM 1595 N N . GLN A 1 203 ? 13.703 0.048 -11.761 1.00 87.12 203 GLN A N 1
ATOM 1596 C CA . GLN A 1 203 ? 14.319 1.131 -12.529 1.00 87.12 203 GLN A CA 1
ATOM 1597 C C . GLN A 1 203 ? 13.226 1.868 -13.319 1.00 87.12 203 GLN A C 1
ATOM 1599 O O . GLN A 1 203 ? 12.455 1.203 -14.017 1.00 87.12 203 GLN A O 1
ATOM 1604 N N . PRO A 1 204 ? 13.121 3.205 -13.206 1.00 89.62 204 PRO A N 1
ATOM 1605 C CA . PRO A 1 204 ? 12.184 3.984 -14.005 1.00 89.62 204 PRO A CA 1
ATOM 1606 C C . PRO A 1 204 ? 12.503 3.889 -15.496 1.00 89.62 204 PRO A C 1
ATOM 1608 O O . PRO A 1 204 ? 13.670 3.973 -15.888 1.00 89.62 204 PRO A O 1
ATOM 1611 N N . THR A 1 205 ? 11.454 3.768 -16.304 1.00 88.94 205 THR A N 1
ATOM 1612 C CA . THR A 1 205 ? 11.488 4.012 -17.757 1.00 88.94 205 THR A CA 1
ATOM 1613 C C . THR A 1 205 ? 11.965 5.436 -18.051 1.00 88.94 205 THR A C 1
ATOM 1615 O O . THR A 1 205 ? 11.823 6.321 -17.204 1.00 88.94 205 THR A O 1
ATOM 1618 N N . GLU A 1 206 ? 12.513 5.698 -19.236 1.00 85.94 206 GLU A N 1
ATOM 1619 C CA . GLU A 1 206 ? 12.881 7.050 -19.679 1.00 85.94 206 GLU A CA 1
ATOM 1620 C C . GLU A 1 206 ? 11.680 8.000 -19.628 1.00 85.94 206 GLU A C 1
ATOM 1622 O O . GLU A 1 206 ? 11.801 9.136 -19.157 1.00 85.94 206 GLU A O 1
ATOM 1627 N N . TYR A 1 207 ? 10.492 7.514 -20.006 1.00 84.19 207 TYR A N 1
ATOM 1628 C CA . TYR A 1 207 ? 9.249 8.267 -19.840 1.00 84.19 207 TYR A CA 1
ATOM 1629 C C . TYR A 1 207 ? 9.031 8.702 -18.384 1.00 84.19 207 TYR A C 1
ATOM 1631 O O . TYR A 1 207 ? 8.811 9.885 -18.103 1.00 84.19 207 TYR A O 1
ATOM 1639 N N . MET A 1 208 ? 9.139 7.766 -17.438 1.00 88.50 208 MET A N 1
ATOM 1640 C CA . MET A 1 208 ? 8.933 8.078 -16.029 1.00 88.50 208 MET A CA 1
ATOM 1641 C C . MET A 1 208 ? 10.068 8.945 -15.463 1.00 88.50 208 MET A C 1
ATOM 1643 O O . MET A 1 208 ? 9.801 9.847 -14.671 1.00 88.50 208 MET A O 1
ATOM 1647 N N . LYS A 1 209 ? 11.320 8.772 -15.912 1.00 90.44 209 LYS A N 1
ATOM 1648 C CA . LYS A 1 209 ? 12.434 9.669 -15.550 1.00 90.44 209 LYS A CA 1
ATOM 1649 C C . LYS A 1 209 ? 12.131 11.111 -15.942 1.00 90.44 209 LYS A C 1
ATOM 1651 O O . LYS A 1 209 ? 12.391 12.016 -15.150 1.00 90.44 209 LYS A O 1
ATOM 1656 N N . LYS A 1 210 ? 11.550 11.333 -17.124 1.00 87.44 210 LYS A N 1
ATOM 1657 C CA . LYS A 1 210 ? 11.145 12.668 -17.570 1.00 87.44 210 LYS A CA 1
ATOM 1658 C C . LYS A 1 210 ? 10.097 13.279 -16.638 1.00 87.44 210 LYS A C 1
ATOM 1660 O O . LYS A 1 210 ? 10.311 14.388 -16.155 1.00 87.44 210 LYS A O 1
ATOM 1665 N N . ILE A 1 211 ? 9.032 12.541 -16.311 1.00 87.94 211 ILE A N 1
ATOM 1666 C CA . ILE A 1 211 ? 7.998 13.006 -15.367 1.00 87.94 211 ILE A CA 1
ATOM 1667 C C . ILE A 1 211 ? 8.602 13.311 -13.994 1.00 87.94 211 ILE A C 1
ATOM 1669 O O . ILE A 1 211 ? 8.316 14.348 -13.400 1.00 87.94 211 ILE A O 1
ATOM 1673 N N . MET A 1 212 ? 9.461 12.426 -13.486 1.00 89.88 212 MET A N 1
ATOM 1674 C CA . MET A 1 212 ? 10.135 12.620 -12.202 1.00 89.88 212 MET A CA 1
ATOM 1675 C C . MET A 1 212 ? 11.006 13.881 -12.206 1.00 89.88 212 MET A C 1
ATOM 1677 O O . MET A 1 212 ? 11.047 14.595 -11.206 1.00 89.88 212 MET A O 1
ATOM 1681 N N . ASN A 1 213 ? 11.699 14.169 -13.309 1.00 88.38 213 ASN A N 1
ATOM 1682 C CA . ASN A 1 213 ? 12.513 15.375 -13.446 1.00 88.38 213 ASN A CA 1
ATOM 1683 C C . ASN A 1 213 ? 11.650 16.640 -13.514 1.00 88.38 213 ASN A C 1
ATOM 1685 O O . ASN A 1 213 ? 11.971 17.614 -12.840 1.00 88.38 213 ASN A O 1
ATOM 1689 N N . GLU A 1 214 ? 10.537 16.615 -14.249 1.00 87.38 214 GLU A N 1
ATOM 1690 C CA . GLU A 1 214 ? 9.570 17.720 -14.290 1.00 87.38 214 GLU A CA 1
ATOM 1691 C C . GLU A 1 214 ? 8.962 17.987 -12.905 1.00 87.38 214 GLU A C 1
ATOM 1693 O O . GLU A 1 214 ? 8.876 19.135 -12.474 1.00 87.38 214 GLU A O 1
ATOM 1698 N N . HIS A 1 215 ? 8.595 16.935 -12.168 1.00 85.88 215 HIS A N 1
ATOM 1699 C CA . HIS A 1 215 ? 8.077 17.060 -10.805 1.00 85.88 215 HIS A CA 1
ATOM 1700 C C . HIS A 1 215 ? 9.123 17.650 -9.852 1.00 85.88 215 HIS A C 1
ATOM 1702 O O . HIS A 1 215 ? 8.817 18.561 -9.088 1.00 85.88 215 HIS A O 1
ATOM 1708 N N . LYS A 1 216 ? 10.374 17.176 -9.924 1.00 87.94 216 LYS A N 1
ATOM 1709 C CA . LYS A 1 216 ? 11.486 17.721 -9.131 1.00 87.94 216 LYS A CA 1
ATOM 1710 C C . LYS A 1 216 ? 11.778 19.183 -9.461 1.00 87.94 216 LYS A C 1
ATOM 1712 O O . LYS A 1 216 ? 12.063 19.944 -8.545 1.00 87.94 216 LYS A O 1
ATOM 1717 N N . ALA A 1 217 ? 11.717 19.571 -10.736 1.00 86.06 217 ALA A N 1
ATOM 1718 C CA . ALA A 1 217 ? 11.910 20.956 -11.156 1.00 86.06 217 ALA A CA 1
ATOM 1719 C C . ALA A 1 217 ? 10.821 21.864 -10.564 1.00 86.06 217 ALA A C 1
ATOM 1721 O O . ALA A 1 217 ? 11.147 22.851 -9.914 1.00 86.06 217 ALA A O 1
ATOM 1722 N N . LYS A 1 218 ? 9.547 21.460 -10.662 1.00 84.69 218 LYS A N 1
ATOM 1723 C CA . LYS A 1 218 ? 8.423 22.182 -10.040 1.00 84.69 218 LYS A CA 1
ATOM 1724 C C . LYS A 1 218 ? 8.546 22.269 -8.518 1.00 84.69 218 LYS A C 1
ATOM 1726 O O . LYS A 1 218 ? 8.304 23.317 -7.931 1.00 84.69 218 LYS A O 1
ATOM 1731 N N . GLU A 1 219 ? 8.937 21.180 -7.853 1.00 82.94 219 GLU A N 1
ATOM 1732 C CA . GLU A 1 219 ? 9.184 21.200 -6.405 1.00 82.94 219 GLU A CA 1
ATOM 1733 C C . GLU A 1 219 ? 10.345 22.129 -6.021 1.00 82.94 219 GLU A C 1
ATOM 1735 O O . GLU A 1 219 ? 10.309 22.730 -4.946 1.00 82.94 219 GLU A O 1
ATOM 1740 N N . ALA A 1 220 ? 11.376 22.241 -6.863 1.00 79.81 220 ALA A N 1
ATOM 1741 C CA . ALA A 1 220 ? 12.492 23.154 -6.642 1.00 79.81 220 ALA A CA 1
ATOM 1742 C C . ALA A 1 220 ? 12.059 24.619 -6.805 1.00 79.81 220 ALA A C 1
ATOM 1744 O O . ALA A 1 220 ? 12.370 25.423 -5.931 1.00 79.81 220 ALA A O 1
ATOM 1745 N N . GLU A 1 221 ? 11.278 24.938 -7.839 1.00 78.19 221 GLU A N 1
ATOM 1746 C CA . GLU A 1 221 ? 10.678 26.267 -8.043 1.00 78.19 221 GLU A CA 1
ATOM 1747 C C . GLU A 1 221 ? 9.764 26.680 -6.877 1.00 78.19 221 GLU A C 1
ATOM 1749 O O . GLU A 1 221 ? 9.723 27.842 -6.495 1.00 78.19 221 GLU A O 1
ATOM 1754 N N . LEU A 1 222 ? 9.056 25.732 -6.253 1.00 72.75 222 LEU A N 1
ATOM 1755 C CA . LEU A 1 222 ? 8.210 26.010 -5.084 1.00 72.75 222 LEU A CA 1
ATOM 1756 C C . LEU A 1 222 ? 9.005 26.239 -3.789 1.00 72.75 222 LEU A C 1
ATOM 1758 O O . LEU A 1 222 ? 8.547 26.963 -2.908 1.00 72.75 222 LEU A O 1
ATOM 1762 N N . LYS A 1 223 ? 10.166 25.589 -3.636 1.00 69.50 223 LYS A N 1
ATOM 1763 C CA . LYS A 1 223 ? 11.033 25.725 -2.448 1.00 69.50 223 LYS A CA 1
ATOM 1764 C C . LYS A 1 223 ? 11.954 26.935 -2.525 1.00 69.50 223 LYS A C 1
ATOM 1766 O O . LYS A 1 223 ? 12.323 27.477 -1.488 1.00 69.50 223 LYS A O 1
ATOM 1771 N N . PHE A 1 224 ? 12.293 27.338 -3.739 1.00 61.03 224 PHE A N 1
ATOM 1772 C CA . PHE A 1 224 ? 12.996 28.567 -4.055 1.00 61.03 224 PHE A CA 1
ATOM 1773 C C . PHE A 1 224 ? 12.106 29.340 -5.024 1.00 61.03 224 PHE A C 1
ATOM 1775 O O . PHE A 1 224 ? 12.414 29.366 -6.218 1.00 61.03 224 PHE A O 1
ATOM 1782 N N . PRO A 1 225 ? 10.973 29.909 -4.552 1.00 55.38 225 PRO A N 1
ATOM 1783 C CA . PRO A 1 225 ? 10.262 30.873 -5.377 1.00 55.38 225 PRO A CA 1
ATOM 1784 C C . PRO A 1 225 ? 11.305 31.909 -5.748 1.00 55.38 225 PRO A C 1
ATOM 1786 O O . PRO A 1 225 ? 12.006 32.350 -4.837 1.00 55.38 225 PRO A O 1
ATOM 1789 N N . ASP A 1 226 ? 11.462 32.184 -7.050 1.00 55.19 226 ASP A N 1
ATOM 1790 C CA . ASP A 1 226 ? 12.456 33.118 -7.570 1.00 55.19 226 ASP A CA 1
ATOM 1791 C C . ASP A 1 226 ? 12.699 34.200 -6.523 1.00 55.19 226 ASP A C 1
ATOM 1793 O O . ASP A 1 226 ? 11.774 34.961 -6.200 1.00 55.19 226 ASP A O 1
ATOM 1797 N N . ASP A 1 227 ? 13.918 34.253 -5.979 1.00 51.28 227 ASP A N 1
ATOM 1798 C CA . ASP A 1 227 ? 14.446 35.497 -5.453 1.00 51.28 227 ASP A CA 1
ATOM 1799 C C . ASP A 1 227 ? 14.427 36.431 -6.666 1.00 51.28 227 ASP A C 1
ATOM 1801 O O . ASP A 1 227 ? 15.426 36.640 -7.355 1.00 51.28 227 ASP A O 1
ATOM 1805 N N . LYS A 1 228 ? 13.244 36.989 -6.973 1.00 49.16 228 LYS A N 1
ATOM 1806 C CA . LYS A 1 228 ? 13.140 38.292 -7.593 1.00 49.16 228 LYS A CA 1
ATOM 1807 C C . LYS A 1 228 ? 14.124 39.081 -6.764 1.00 49.16 228 LYS A C 1
ATOM 1809 O O . LYS A 1 228 ? 13.901 39.131 -5.551 1.00 49.16 228 LYS A O 1
ATOM 1814 N N . PRO A 1 229 ? 15.223 39.585 -7.348 1.00 47.94 229 PRO A N 1
ATOM 1815 C CA . PRO A 1 229 ? 16.175 40.341 -6.571 1.00 47.94 229 PRO A CA 1
ATOM 1816 C C . PRO A 1 229 ? 15.333 41.392 -5.869 1.00 47.94 229 PRO A C 1
ATOM 1818 O O . PRO A 1 229 ? 14.704 42.219 -6.537 1.00 47.94 229 PRO A O 1
ATOM 1821 N N . VAL A 1 230 ? 15.195 41.267 -4.544 1.00 45.97 230 VAL A N 1
ATOM 1822 C CA . VAL A 1 230 ? 14.633 42.334 -3.736 1.00 45.97 230 VAL A CA 1
ATOM 1823 C C . VAL A 1 230 ? 15.529 43.483 -4.127 1.00 45.97 230 VAL A C 1
ATOM 1825 O O . VAL A 1 230 ? 16.742 43.387 -3.939 1.00 45.97 230 VAL A O 1
ATOM 1828 N N . ALA A 1 231 ? 14.967 44.455 -4.848 1.00 48.72 231 ALA A N 1
ATOM 1829 C CA . ALA A 1 231 ? 15.718 45.619 -5.257 1.00 48.72 231 ALA A CA 1
ATOM 1830 C C . ALA A 1 231 ? 16.314 46.148 -3.962 1.00 48.72 231 ALA A C 1
ATOM 1832 O O . ALA A 1 231 ? 15.565 46.520 -3.060 1.00 48.72 231 ALA A O 1
ATOM 1833 N N . ASP A 1 232 ? 17.631 46.016 -3.832 1.00 40.94 232 ASP A N 1
ATOM 1834 C CA . ASP A 1 232 ? 18.337 46.421 -2.638 1.00 40.94 232 ASP A CA 1
ATOM 1835 C C . ASP A 1 232 ? 18.081 47.918 -2.503 1.00 40.94 232 ASP A C 1
ATOM 1837 O O . ASP A 1 232 ? 18.581 48.726 -3.287 1.00 40.94 232 ASP A O 1
ATOM 1841 N N . THR A 1 233 ? 17.177 48.292 -1.597 1.00 56.47 233 THR A N 1
ATOM 1842 C CA . THR A 1 233 ? 16.805 49.692 -1.393 1.00 56.47 233 THR A CA 1
ATOM 1843 C C . THR A 1 233 ? 17.918 50.448 -0.666 1.00 56.47 233 THR A C 1
ATOM 1845 O O . THR A 1 233 ? 17.776 51.644 -0.405 1.00 56.47 233 THR A O 1
ATOM 1848 N N . ALA A 1 234 ? 19.035 49.790 -0.339 1.00 52.28 234 ALA A N 1
ATOM 1849 C CA . ALA A 1 234 ? 20.245 50.478 0.053 1.00 52.28 234 ALA A CA 1
ATOM 1850 C C . ALA A 1 234 ? 20.827 51.204 -1.168 1.00 52.28 234 ALA A C 1
ATOM 1852 O O . ALA A 1 234 ? 21.251 50.597 -2.152 1.00 52.28 234 ALA A O 1
ATOM 1853 N N . LYS A 1 235 ? 20.873 52.539 -1.098 1.00 50.97 235 LYS A N 1
ATOM 1854 C CA . LYS A 1 235 ? 21.752 53.317 -1.972 1.00 50.97 235 LYS A CA 1
ATOM 1855 C C . LYS A 1 235 ? 23.167 52.770 -1.789 1.00 50.97 235 LYS A C 1
ATOM 1857 O O . LYS A 1 235 ? 23.740 52.917 -0.713 1.00 50.97 235 LYS A O 1
ATOM 1862 N N . LYS A 1 236 ? 23.711 52.138 -2.828 1.00 50.28 236 LYS A N 1
ATOM 1863 C CA . LYS A 1 236 ? 25.155 51.953 -2.950 1.00 50.28 236 LYS A CA 1
ATOM 1864 C C . LYS A 1 236 ? 25.772 53.346 -3.000 1.00 50.28 236 LYS A C 1
ATOM 1866 O O . LYS A 1 236 ? 25.634 54.031 -4.010 1.00 50.28 236 LYS A O 1
ATOM 1871 N N . ASP A 1 237 ? 26.383 53.767 -1.898 1.00 49.66 237 ASP A N 1
ATOM 1872 C CA . ASP A 1 237 ? 27.353 54.854 -1.941 1.00 49.66 237 ASP A CA 1
ATOM 1873 C C . ASP A 1 237 ? 28.494 54.433 -2.878 1.00 49.66 237 ASP A C 1
ATOM 1875 O O . ASP A 1 237 ? 28.885 53.263 -2.904 1.00 49.66 237 ASP A O 1
ATOM 1879 N N . ASP A 1 238 ? 28.931 55.387 -3.697 1.00 48.16 238 ASP A N 1
ATOM 1880 C CA . ASP A 1 238 ? 29.765 55.209 -4.885 1.00 48.16 238 ASP A CA 1
ATOM 1881 C C . ASP A 1 238 ? 30.907 54.189 -4.722 1.00 48.16 238 ASP A C 1
ATOM 1883 O O . ASP A 1 238 ? 31.691 54.233 -3.771 1.00 48.16 238 ASP A O 1
ATOM 1887 N N . ASP A 1 239 ? 31.022 53.296 -5.714 1.00 54.38 239 ASP A N 1
ATOM 1888 C CA . ASP A 1 239 ? 32.122 52.344 -5.889 1.00 54.38 239 ASP A CA 1
ATOM 1889 C C . ASP A 1 239 ? 33.477 53.088 -5.870 1.00 54.38 239 ASP A C 1
ATOM 1891 O O . ASP A 1 239 ? 33.954 53.609 -6.878 1.00 54.38 239 ASP A O 1
ATOM 1895 N N . PHE A 1 240 ? 34.126 53.123 -4.703 1.00 55.38 240 PHE A N 1
ATOM 1896 C CA . PHE A 1 240 ? 35.418 53.789 -4.474 1.00 55.38 240 PHE A CA 1
ATOM 1897 C C . PHE A 1 240 ? 36.608 53.089 -5.166 1.00 55.38 240 PHE A C 1
ATOM 1899 O O . PHE A 1 240 ? 37.720 53.614 -5.192 1.00 55.38 240 PHE A O 1
ATOM 1906 N N . PHE A 1 241 ? 36.400 51.911 -5.758 1.00 55.09 241 PHE A N 1
ATOM 1907 C CA . PHE A 1 241 ? 37.443 51.152 -6.444 1.00 55.09 241 PHE A CA 1
ATOM 1908 C C . PHE A 1 241 ? 37.176 51.095 -7.950 1.00 55.09 241 PHE A C 1
ATOM 1910 O O . PHE A 1 241 ? 36.415 50.259 -8.435 1.00 55.09 241 PHE A O 1
ATOM 1917 N N . GLN A 1 242 ? 37.855 51.961 -8.707 1.00 53.22 242 GLN A N 1
ATOM 1918 C CA . GLN A 1 242 ? 37.954 51.821 -10.159 1.00 53.22 242 GLN A CA 1
ATOM 1919 C C . GLN A 1 242 ? 38.780 50.572 -10.487 1.00 53.22 242 GLN A C 1
ATOM 1921 O O . GLN A 1 242 ? 39.996 50.556 -10.314 1.00 53.22 242 GLN A O 1
ATOM 1926 N N . THR A 1 243 ? 38.122 49.520 -10.970 1.00 62.34 243 THR A N 1
ATOM 1927 C CA . THR A 1 243 ? 38.797 48.406 -11.646 1.00 62.34 243 THR A CA 1
ATOM 1928 C C . THR A 1 243 ? 38.556 48.524 -13.148 1.00 62.34 243 THR A C 1
ATOM 1930 O O . THR A 1 243 ? 37.439 48.793 -13.590 1.00 62.34 243 THR A O 1
ATOM 1933 N N . GLU A 1 244 ? 39.604 48.321 -13.950 1.00 55.12 244 GLU A N 1
ATOM 1934 C CA . GLU A 1 244 ? 39.589 48.482 -15.418 1.00 55.12 244 GLU A CA 1
ATOM 1935 C C . GLU A 1 244 ? 38.693 47.461 -16.157 1.00 55.12 244 GLU A C 1
ATOM 1937 O O . GLU A 1 244 ? 38.565 47.509 -17.376 1.00 55.12 244 GLU A O 1
ATOM 1942 N N . PHE A 1 245 ? 38.014 46.572 -15.425 1.00 58.00 245 PHE A N 1
ATOM 1943 C CA . PHE A 1 245 ? 37.112 45.544 -15.956 1.00 58.00 245 PHE A CA 1
ATOM 1944 C C . PHE A 1 245 ? 35.621 45.895 -15.813 1.00 58.00 245 PHE A C 1
ATOM 1946 O O . PHE A 1 245 ? 34.760 45.102 -16.188 1.00 58.00 245 PHE A O 1
ATOM 1953 N N . ALA A 1 246 ? 35.281 47.086 -15.303 1.00 54.25 246 ALA A N 1
ATOM 1954 C CA . ALA A 1 246 ? 33.891 47.486 -15.048 1.00 54.25 246 ALA A CA 1
ATOM 1955 C C . ALA A 1 246 ? 33.007 47.588 -16.313 1.00 54.25 246 ALA A C 1
ATOM 1957 O O . ALA A 1 246 ? 31.783 47.588 -16.207 1.00 54.25 246 ALA A O 1
ATOM 1958 N N . ASN A 1 247 ? 33.612 47.647 -17.506 1.00 51.84 247 ASN A N 1
ATOM 1959 C CA . ASN A 1 247 ? 32.911 47.789 -18.786 1.00 51.84 247 ASN A CA 1
ATOM 1960 C C . ASN A 1 247 ? 32.874 46.511 -19.643 1.00 51.84 247 ASN A C 1
ATOM 1962 O O . ASN A 1 247 ? 32.534 46.582 -20.828 1.00 51.84 247 ASN A O 1
ATOM 1966 N N . GLU A 1 248 ? 33.180 45.335 -19.092 1.00 52.84 248 GLU A N 1
ATOM 1967 C CA . GLU A 1 248 ? 32.913 44.094 -19.822 1.00 52.84 248 GLU A CA 1
ATOM 1968 C C . GLU A 1 248 ? 31.411 43.779 -19.808 1.00 52.84 248 GLU A C 1
ATOM 1970 O O . GLU A 1 248 ? 30.774 43.646 -18.761 1.00 52.84 248 GLU A O 1
ATOM 1975 N N . LYS A 1 249 ? 30.813 43.667 -21.003 1.00 57.59 249 LYS A N 1
ATOM 1976 C CA . LYS A 1 249 ? 29.436 43.184 -21.143 1.00 57.59 249 LYS A CA 1
ATOM 1977 C C . LYS A 1 249 ? 29.359 41.793 -20.526 1.00 57.59 249 LYS A C 1
ATOM 1979 O O . LYS A 1 249 ? 30.008 40.871 -21.010 1.00 57.59 249 LYS A O 1
ATOM 1984 N N . LYS A 1 250 ? 28.525 41.653 -19.497 1.00 53.53 250 LYS A N 1
ATOM 1985 C CA . LYS A 1 250 ? 28.211 40.372 -18.864 1.00 53.53 250 LYS A CA 1
ATOM 1986 C C . LYS A 1 250 ? 27.818 39.367 -19.950 1.00 53.53 250 LYS A C 1
ATOM 1988 O O . LYS A 1 250 ? 26.853 39.591 -20.686 1.00 53.53 250 LYS A O 1
ATOM 1993 N N . ASP A 1 251 ? 28.614 38.314 -20.078 1.00 37.59 251 ASP A N 1
ATOM 1994 C CA . ASP A 1 251 ? 28.480 37.321 -21.134 1.00 37.59 251 ASP A CA 1
ATOM 1995 C C . ASP A 1 251 ? 27.093 36.665 -21.040 1.00 37.59 251 ASP A C 1
ATOM 1997 O O . ASP A 1 251 ? 26.700 36.130 -20.003 1.00 37.59 251 ASP A O 1
ATOM 2001 N N . SER A 1 252 ? 26.301 36.777 -22.105 1.00 51.84 252 SER A N 1
ATOM 2002 C CA . SER A 1 252 ? 24.904 36.315 -22.151 1.00 51.84 252 SER A CA 1
ATOM 2003 C C . SER A 1 252 ? 24.798 34.913 -22.750 1.00 51.84 252 SER A C 1
ATOM 2005 O O . SER A 1 252 ? 23.834 34.570 -23.435 1.00 51.84 252 SER A O 1
ATOM 2007 N N . SER A 1 253 ? 25.774 34.059 -22.447 1.00 44.16 253 SER A N 1
ATOM 2008 C CA . SER A 1 253 ? 25.704 32.622 -22.696 1.00 44.16 253 SER A CA 1
ATOM 2009 C C . SER A 1 253 ? 24.859 31.940 -21.611 1.00 44.16 253 SER A C 1
ATOM 2011 O O . SER A 1 253 ? 25.315 31.106 -20.835 1.00 44.16 253 SER A O 1
ATOM 2013 N N . VAL A 1 254 ? 23.567 32.281 -21.581 1.00 40.84 254 VAL A N 1
ATOM 2014 C CA . VAL A 1 254 ? 22.544 31.492 -20.884 1.00 40.84 254 VAL A CA 1
ATOM 2015 C C . VAL A 1 254 ? 22.387 30.173 -21.644 1.00 40.84 254 VAL A C 1
ATOM 2017 O O . VAL A 1 254 ? 21.538 30.021 -22.525 1.00 40.84 254 VAL A O 1
ATOM 2020 N N . ILE A 1 255 ? 23.244 29.205 -21.328 1.00 42.75 255 ILE A N 1
ATOM 2021 C CA . ILE A 1 255 ? 23.043 27.799 -21.676 1.00 42.75 255 ILE A CA 1
ATOM 2022 C C . ILE A 1 255 ? 21.933 27.295 -20.752 1.00 42.75 255 ILE A C 1
ATOM 2024 O O . ILE A 1 255 ? 22.188 26.821 -19.651 1.00 42.75 255 ILE A O 1
ATOM 2028 N N . GLY A 1 256 ? 20.683 27.480 -21.178 1.00 42.88 256 GLY A N 1
ATOM 2029 C CA . GLY A 1 256 ? 19.518 27.031 -20.417 1.00 42.88 256 GLY A CA 1
ATOM 2030 C C . GLY A 1 256 ? 18.305 27.942 -20.533 1.00 42.88 256 GLY A C 1
ATOM 2031 O O . GLY A 1 256 ? 17.756 28.359 -19.521 1.00 42.88 256 GLY A O 1
ATOM 2032 N N . LYS A 1 257 ? 17.845 28.251 -21.753 1.00 35.34 257 LYS A N 1
ATOM 2033 C CA . LYS A 1 257 ? 16.448 28.676 -21.917 1.00 35.34 257 LYS A CA 1
ATOM 2034 C C . LYS A 1 257 ? 15.560 27.452 -21.705 1.00 35.34 257 LYS A C 1
ATOM 2036 O O . LYS A 1 257 ? 15.393 26.639 -22.612 1.00 35.34 257 LYS A O 1
ATOM 2041 N N . VAL A 1 258 ? 15.016 27.320 -20.500 1.00 40.97 258 VAL A N 1
ATOM 2042 C CA . VAL A 1 258 ? 13.834 26.494 -20.258 1.00 40.97 258 VAL A CA 1
ATOM 2043 C C . VAL A 1 258 ? 12.692 27.166 -21.016 1.00 40.97 258 VAL A C 1
ATOM 2045 O O . VAL A 1 258 ? 12.369 28.327 -20.767 1.00 40.97 258 VAL A O 1
ATOM 2048 N N . TYR A 1 259 ? 12.133 26.479 -22.010 1.00 38.34 259 TYR A N 1
ATOM 2049 C CA . TYR A 1 259 ? 10.891 26.926 -22.626 1.00 38.34 259 TYR A CA 1
ATOM 2050 C C . TYR A 1 259 ? 9.810 26.854 -21.549 1.00 38.34 259 TYR A C 1
ATOM 2052 O O . TYR A 1 259 ? 9.533 25.772 -21.034 1.00 38.34 259 TYR A O 1
ATOM 2060 N N . SER A 1 260 ? 9.233 28.003 -21.194 1.00 36.41 260 SER A N 1
ATOM 2061 C CA . SER A 1 260 ? 8.021 28.052 -20.383 1.00 36.41 260 SER A CA 1
ATOM 2062 C C . SER A 1 260 ? 6.949 27.253 -21.123 1.00 36.41 260 SER A C 1
ATOM 2064 O O . SER A 1 260 ? 6.590 27.579 -22.257 1.00 36.41 260 SER A O 1
ATOM 2066 N N . ALA A 1 261 ? 6.518 26.144 -20.527 1.00 37.00 261 ALA A N 1
ATOM 2067 C CA . ALA A 1 261 ? 5.344 25.437 -20.994 1.00 37.00 261 ALA A CA 1
ATOM 2068 C C . ALA A 1 261 ? 4.147 26.339 -20.691 1.00 37.00 261 ALA A C 1
ATOM 2070 O O . ALA A 1 261 ? 3.841 26.573 -19.524 1.00 37.00 261 ALA A O 1
ATOM 2071 N N . GLU A 1 262 ? 3.499 26.863 -21.730 1.00 40.69 262 GLU A N 1
ATOM 2072 C CA . GLU A 1 262 ? 2.199 27.509 -21.581 1.00 40.69 262 GLU A CA 1
ATOM 2073 C C . GLU A 1 262 ? 1.266 26.543 -20.840 1.00 40.69 262 GLU A C 1
ATOM 2075 O O . GLU A 1 262 ? 1.037 25.410 -21.283 1.00 40.69 262 GLU A O 1
ATOM 2080 N N . GLU A 1 263 ? 0.760 26.982 -19.685 1.00 40.88 263 GLU A N 1
ATOM 2081 C CA . GLU A 1 263 ? -0.315 26.306 -18.973 1.00 40.88 263 GLU A CA 1
ATOM 2082 C C . GLU A 1 263 ? -1.493 26.165 -19.932 1.00 40.88 263 GLU A C 1
ATOM 2084 O O . GLU A 1 263 ? -2.198 27.119 -20.265 1.00 40.88 263 GLU A O 1
ATOM 2089 N N . THR A 1 264 ? -1.701 24.946 -20.416 1.00 42.34 264 THR A N 1
ATOM 2090 C CA . THR A 1 264 ? -2.894 24.632 -21.184 1.00 42.34 264 THR A CA 1
ATOM 2091 C C . THR A 1 264 ? -4.042 24.607 -20.192 1.00 42.34 264 THR A C 1
ATOM 2093 O O . THR A 1 264 ? -4.136 23.704 -19.363 1.00 42.34 264 THR A O 1
ATOM 2096 N N . ALA A 1 265 ? -4.893 25.630 -20.263 1.00 46.31 265 ALA A N 1
ATOM 2097 C CA . ALA A 1 265 ? -6.122 25.722 -19.493 1.00 46.31 265 ALA A CA 1
ATOM 2098 C C . ALA A 1 265 ? -6.869 24.375 -19.509 1.00 46.31 265 ALA A C 1
ATOM 2100 O O . ALA A 1 265 ? -7.039 23.750 -20.563 1.00 46.31 265 ALA A O 1
ATOM 2101 N N . ASN A 1 266 ? -7.293 23.930 -18.324 1.00 50.69 266 ASN A N 1
ATOM 2102 C CA . ASN A 1 266 ? -8.041 22.695 -18.096 1.00 50.69 266 ASN A CA 1
ATOM 2103 C C . ASN A 1 266 ? -9.398 22.727 -18.822 1.00 50.69 266 ASN A C 1
ATOM 2105 O O . ASN A 1 266 ? -10.434 23.044 -18.244 1.00 50.69 266 ASN A O 1
ATOM 2109 N N . GLU A 1 267 ? -9.409 22.401 -20.112 1.00 58.66 267 GLU A N 1
ATOM 2110 C CA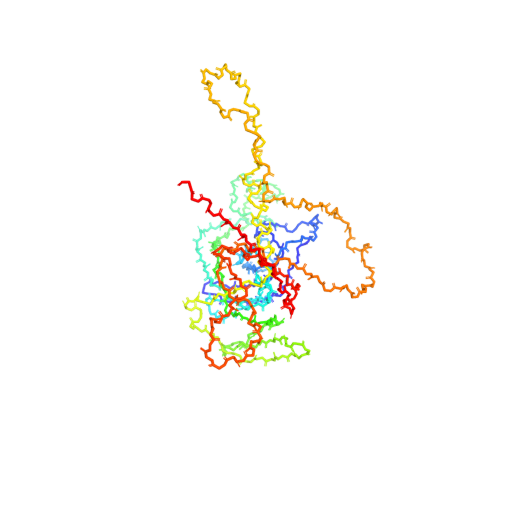 . GLU A 1 267 ? -10.642 22.166 -20.861 1.00 58.66 267 GLU A CA 1
ATOM 2111 C C . GLU A 1 267 ? -11.219 20.780 -20.542 1.00 58.66 267 GLU A C 1
ATOM 2113 O O . GLU A 1 267 ? -10.507 19.774 -20.588 1.00 58.66 267 GLU A O 1
ATOM 2118 N N . SER A 1 268 ? -12.533 20.719 -20.289 1.00 59.22 268 SER A N 1
ATOM 2119 C CA . SER A 1 268 ? -13.262 19.491 -19.948 1.00 59.22 268 SER A CA 1
ATOM 2120 C C . SER A 1 268 ? -13.029 18.368 -20.971 1.00 59.22 268 SER A C 1
ATOM 2122 O O . SER A 1 268 ? -13.308 18.540 -22.164 1.00 59.22 268 SER A O 1
ATOM 2124 N N . ILE A 1 269 ? -12.605 17.197 -20.490 1.00 59.53 269 ILE A N 1
ATOM 2125 C CA . ILE A 1 269 ? -12.271 15.987 -21.270 1.00 59.53 269 ILE A CA 1
ATOM 2126 C C . ILE A 1 269 ? -13.386 15.586 -22.254 1.00 59.53 269 ILE A C 1
ATOM 2128 O O . ILE A 1 269 ? -13.105 15.156 -23.372 1.00 59.53 269 ILE A O 1
ATOM 2132 N N . LEU A 1 270 ? -14.649 15.825 -21.891 1.00 62.41 270 LEU A N 1
ATOM 2133 C CA . LEU A 1 270 ? -15.830 15.509 -22.704 1.00 62.41 270 LEU A CA 1
ATOM 2134 C C . LEU A 1 270 ? -15.901 16.289 -24.030 1.00 62.41 270 LEU A C 1
ATOM 2136 O O . LEU A 1 270 ? -16.475 15.801 -24.998 1.00 62.41 270 LEU A O 1
ATOM 2140 N N . LYS A 1 271 ? -15.268 17.466 -24.119 1.00 60.91 271 LYS A N 1
ATOM 2141 C CA . LYS A 1 271 ? -15.208 18.281 -25.348 1.00 60.91 271 LYS A CA 1
ATOM 2142 C C . LYS A 1 271 ? -14.113 17.810 -26.322 1.00 60.91 271 LYS A C 1
ATOM 2144 O O . LYS A 1 271 ? -14.122 18.198 -27.488 1.00 60.91 271 LYS A O 1
ATOM 2149 N N . LYS A 1 272 ? -13.179 16.967 -25.852 1.00 59.22 272 LYS A N 1
ATOM 2150 C CA . LYS A 1 272 ? -12.020 16.439 -26.601 1.00 59.22 272 LYS A CA 1
ATOM 2151 C C . LYS A 1 272 ? -12.226 15.025 -27.151 1.00 59.22 272 LYS A C 1
ATOM 2153 O O . LYS A 1 272 ? -11.322 14.507 -27.806 1.00 59.22 272 LYS A O 1
ATOM 2158 N N . ILE A 1 273 ? -13.387 14.404 -26.931 1.00 52.09 273 ILE A N 1
ATOM 2159 C CA . ILE A 1 273 ? -13.687 13.072 -27.468 1.00 52.09 273 ILE A CA 1
ATOM 2160 C C . ILE A 1 273 ? -13.982 13.201 -28.972 1.00 52.09 273 ILE A C 1
ATOM 2162 O O . ILE A 1 273 ? -15.118 13.371 -29.403 1.00 52.09 273 ILE A O 1
ATOM 2166 N N . LYS A 1 274 ? -12.928 13.153 -29.786 1.00 60.66 274 LYS A N 1
ATOM 2167 C CA . LYS A 1 274 ? -12.986 12.875 -31.225 1.00 60.66 274 LYS A CA 1
ATOM 2168 C C . LYS A 1 274 ? -12.241 11.574 -31.492 1.00 60.66 274 LYS A C 1
ATOM 2170 O O . LYS A 1 274 ? -11.317 11.227 -30.761 1.00 60.66 274 LYS A O 1
ATOM 2175 N N . LEU A 1 275 ? -12.625 10.880 -32.562 1.00 52.94 275 LEU A N 1
ATOM 2176 C CA . LEU A 1 275 ? -11.871 9.752 -33.103 1.00 52.94 275 LEU A CA 1
ATOM 2177 C C . LEU A 1 275 ? -10.434 10.222 -33.383 1.00 52.94 275 LEU A C 1
ATOM 2179 O O . LEU A 1 275 ? -10.206 11.035 -34.280 1.00 52.94 275 LEU A O 1
ATOM 2183 N N . PHE A 1 276 ? -9.477 9.782 -32.567 1.00 52.38 276 PHE A N 1
ATOM 2184 C CA . PHE A 1 276 ? -8.084 10.178 -32.731 1.00 52.38 276 PHE A CA 1
ATOM 2185 C C . PHE A 1 276 ? -7.492 9.428 -33.924 1.00 52.38 276 PHE A C 1
ATOM 2187 O O . PHE A 1 276 ? -7.367 8.207 -33.904 1.00 52.38 276 PHE A O 1
ATOM 2194 N N . THR A 1 277 ? -7.086 10.161 -34.957 1.00 57.56 277 THR A N 1
ATOM 2195 C CA . THR A 1 277 ? -6.126 9.649 -35.939 1.00 57.56 277 THR A CA 1
ATOM 2196 C C . THR A 1 277 ? -4.811 9.349 -35.219 1.00 57.56 277 THR A C 1
ATOM 2198 O O . THR A 1 277 ? -4.380 10.166 -34.396 1.00 57.56 277 THR A O 1
ATOM 2201 N N . TYR A 1 278 ? -4.170 8.215 -35.524 1.00 49.06 278 TYR A N 1
ATOM 2202 C CA . TYR A 1 278 ? -2.854 7.869 -34.974 1.00 49.06 278 TYR A CA 1
ATOM 2203 C C . TYR A 1 278 ? -1.897 9.051 -35.174 1.00 49.06 278 TYR A C 1
ATOM 2205 O O . TYR A 1 278 ? -1.641 9.473 -36.302 1.00 49.06 278 TYR A O 1
ATOM 2213 N N . LYS A 1 279 ? -1.430 9.648 -34.073 1.00 62.56 279 LYS A N 1
ATOM 2214 C CA . LYS A 1 279 ? -0.466 10.750 -34.142 1.00 62.56 279 LYS A CA 1
ATOM 2215 C C . LYS A 1 279 ? 0.905 10.176 -34.512 1.00 62.56 279 LYS A C 1
ATOM 2217 O O . LYS A 1 279 ? 1.207 9.060 -34.090 1.00 62.56 279 LYS A O 1
ATOM 2222 N N . PRO A 1 280 ? 1.733 10.918 -35.270 1.00 63.88 280 PRO A N 1
ATOM 2223 C CA . PRO A 1 280 ? 3.102 10.498 -35.526 1.00 63.88 280 PRO A CA 1
ATOM 2224 C C . PRO A 1 280 ? 3.855 10.284 -34.198 1.00 63.88 280 PRO A C 1
ATOM 2226 O O . PRO A 1 280 ? 3.521 10.951 -33.206 1.00 63.88 280 PRO A O 1
ATOM 2229 N N . PRO A 1 281 ? 4.851 9.378 -34.170 1.00 62.47 281 PRO A N 1
ATOM 2230 C CA . PRO A 1 281 ? 5.638 9.089 -32.976 1.00 62.47 281 PRO A CA 1
ATOM 2231 C C . PRO A 1 281 ? 6.205 10.374 -32.374 1.00 62.47 281 PRO A C 1
ATOM 2233 O O . PRO A 1 281 ? 6.707 11.246 -33.090 1.00 62.47 281 PRO A O 1
ATOM 2236 N N . LYS A 1 282 ? 6.092 10.518 -31.053 1.00 66.25 282 LYS A N 1
ATOM 2237 C CA . LYS A 1 282 ? 6.615 11.687 -30.342 1.00 66.25 282 LYS A CA 1
ATOM 2238 C C . LYS A 1 282 ? 8.034 11.388 -29.884 1.00 66.25 282 LYS A C 1
ATOM 2240 O O . LYS A 1 282 ? 8.251 10.410 -29.179 1.00 66.25 282 LYS A O 1
ATOM 2245 N N . PHE A 1 283 ? 8.967 12.263 -30.242 1.00 62.84 283 PHE A N 1
ATOM 2246 C CA . PHE A 1 283 ? 10.367 12.158 -29.844 1.00 62.84 283 PHE A CA 1
ATOM 2247 C C . PHE A 1 283 ? 10.687 13.151 -28.723 1.00 62.84 283 PHE A C 1
ATOM 2249 O O . PHE A 1 283 ? 10.285 14.315 -28.783 1.00 62.84 283 PHE A O 1
ATOM 2256 N N . SER A 1 284 ? 11.434 12.703 -27.718 1.00 62.78 284 SER A N 1
ATOM 2257 C CA . SER A 1 284 ? 12.054 13.553 -26.699 1.00 62.78 284 SER A CA 1
ATOM 2258 C C . SER A 1 284 ? 13.564 13.614 -26.889 1.00 62.78 284 SER A C 1
ATOM 2260 O O . SER A 1 284 ? 14.178 12.634 -27.302 1.00 62.78 284 SER A O 1
ATOM 2262 N N . ALA A 1 285 ? 14.171 14.765 -26.590 1.00 61.66 285 ALA A N 1
ATOM 2263 C CA . ALA A 1 285 ? 15.624 14.890 -26.530 1.00 61.66 285 ALA A CA 1
ATOM 2264 C C . ALA A 1 285 ? 16.138 14.189 -25.262 1.00 61.66 285 ALA A C 1
ATOM 2266 O O . ALA A 1 285 ? 15.784 14.588 -24.157 1.00 61.66 285 ALA A O 1
ATOM 2267 N N . ASP A 1 286 ? 16.930 13.135 -25.445 1.00 48.59 286 ASP A N 1
ATOM 2268 C CA . ASP A 1 286 ? 17.403 12.220 -24.393 1.00 48.59 286 ASP A CA 1
ATOM 2269 C C . ASP A 1 286 ? 18.757 12.677 -23.822 1.00 48.59 286 ASP A C 1
ATOM 2271 O O . ASP A 1 286 ? 19.008 12.637 -22.622 1.00 48.59 286 ASP A O 1
ATOM 2275 N N . ALA A 1 287 ? 19.631 13.222 -24.673 1.00 56.59 287 ALA A N 1
ATOM 2276 C CA . ALA A 1 287 ? 20.893 13.798 -24.226 1.00 56.59 287 ALA A CA 1
ATOM 2277 C C . ALA A 1 287 ? 21.454 14.783 -25.253 1.00 56.59 287 ALA A C 1
ATOM 2279 O O . ALA A 1 287 ? 21.581 14.457 -26.437 1.00 56.59 287 ALA A O 1
ATOM 2280 N N . ALA A 1 288 ? 21.853 15.961 -24.774 1.00 53.22 288 ALA A N 1
ATOM 2281 C CA . ALA A 1 288 ? 22.810 16.825 -25.448 1.00 53.22 288 ALA A CA 1
ATOM 2282 C C . ALA A 1 288 ? 24.101 16.789 -24.630 1.00 53.22 288 ALA A C 1
ATOM 2284 O O . ALA A 1 288 ? 24.157 17.330 -23.528 1.00 53.22 288 ALA A O 1
ATOM 2285 N N . SER A 1 289 ? 25.127 16.108 -25.137 1.00 57.94 289 SER A N 1
ATOM 2286 C CA . SER A 1 289 ? 26.440 16.083 -24.495 1.00 57.94 289 SER A CA 1
ATOM 2287 C C . SER A 1 289 ? 27.482 16.714 -25.406 1.00 57.94 289 SER A C 1
ATOM 2289 O O . SER A 1 289 ? 27.602 16.378 -26.586 1.00 57.94 289 SER A O 1
ATOM 2291 N N . ALA A 1 290 ? 28.230 17.659 -24.843 1.00 55.03 290 ALA A N 1
ATOM 2292 C CA . ALA A 1 290 ? 29.424 18.221 -25.446 1.00 55.03 290 ALA A CA 1
ATOM 2293 C C . ALA A 1 290 ? 30.624 17.646 -24.692 1.00 55.03 290 ALA A C 1
ATOM 2295 O O . ALA A 1 290 ? 30.785 17.877 -23.495 1.00 55.03 290 ALA A O 1
ATOM 2296 N N . THR A 1 291 ? 31.450 16.849 -25.365 1.00 56.16 291 THR A N 1
ATOM 2297 C CA . THR A 1 291 ? 32.656 16.276 -24.756 1.00 56.16 291 THR A CA 1
ATOM 2298 C C . THR A 1 291 ? 33.847 16.497 -25.679 1.00 56.16 291 THR A C 1
ATOM 2300 O O . THR A 1 291 ? 33.772 16.254 -26.887 1.00 56.16 291 THR A O 1
ATOM 2303 N N . PHE A 1 292 ? 34.967 16.939 -25.109 1.00 59.09 292 PHE A N 1
ATOM 2304 C CA . PHE A 1 292 ? 36.251 16.964 -25.803 1.00 59.09 292 PHE A CA 1
ATOM 2305 C C . PHE A 1 292 ? 36.793 15.534 -25.846 1.00 59.09 292 PHE A C 1
ATOM 2307 O O . PHE A 1 292 ? 37.132 14.962 -24.813 1.00 59.09 292 PHE A O 1
ATOM 2314 N N . THR A 1 293 ? 36.809 14.914 -27.027 1.00 54.81 293 THR A N 1
ATOM 2315 C CA . THR A 1 293 ? 37.284 13.530 -27.185 1.00 54.81 293 THR A CA 1
ATOM 2316 C C . THR A 1 293 ? 38.049 13.374 -28.492 1.00 54.81 293 THR A C 1
ATOM 2318 O O . THR A 1 293 ? 37.688 13.972 -29.506 1.00 54.81 293 THR A O 1
ATOM 2321 N N . ASN A 1 294 ? 39.054 12.497 -28.490 1.00 55.25 294 ASN A N 1
ATOM 2322 C CA . ASN A 1 294 ? 39.777 12.086 -29.697 1.00 55.25 294 ASN A CA 1
ATOM 2323 C C . ASN A 1 294 ? 39.232 10.782 -30.309 1.00 55.25 294 ASN A C 1
ATOM 2325 O O . ASN A 1 294 ? 39.895 10.161 -31.137 1.00 55.25 294 ASN A O 1
ATOM 2329 N N . ASN A 1 295 ? 38.022 10.357 -29.926 1.00 57.53 295 ASN A N 1
ATOM 2330 C CA . ASN A 1 295 ? 37.438 9.112 -30.422 1.00 57.53 295 ASN A CA 1
ATOM 2331 C C . ASN A 1 295 ? 37.068 9.197 -31.912 1.00 57.53 295 ASN A C 1
ATOM 2333 O O . ASN A 1 295 ? 36.510 10.188 -32.394 1.00 57.53 295 ASN A O 1
ATOM 2337 N N . VAL A 1 296 ? 37.350 8.117 -32.644 1.00 56.03 296 VAL A N 1
ATOM 2338 C CA . VAL A 1 296 ? 37.048 7.987 -34.074 1.00 56.03 296 VAL A CA 1
ATOM 2339 C C . VAL A 1 296 ? 35.629 7.439 -34.238 1.00 56.03 296 VAL A C 1
ATOM 2341 O O . VAL A 1 296 ? 35.358 6.308 -33.857 1.00 56.03 296 VAL A O 1
ATOM 2344 N N . LEU A 1 297 ? 34.708 8.248 -34.776 1.00 56.72 297 LEU A N 1
ATOM 2345 C CA . LEU A 1 297 ? 33.295 7.859 -34.936 1.00 56.72 297 LEU A CA 1
ATOM 2346 C C . LEU A 1 297 ? 33.037 6.945 -36.139 1.00 56.72 297 LEU A C 1
ATOM 2348 O O . LEU A 1 297 ? 32.120 6.136 -36.099 1.00 56.72 297 LEU A O 1
ATOM 2352 N N . ILE A 1 298 ? 33.817 7.090 -37.213 1.00 58.09 298 ILE A N 1
ATOM 2353 C CA . ILE A 1 298 ? 33.702 6.288 -38.436 1.00 58.09 298 ILE A CA 1
ATOM 2354 C C . ILE A 1 298 ? 35.113 6.115 -39.005 1.00 58.09 298 ILE A C 1
ATOM 2356 O O . ILE A 1 298 ? 35.765 7.103 -39.363 1.00 58.09 298 ILE A O 1
ATOM 2360 N N . ASN A 1 299 ? 35.564 4.866 -39.124 1.00 59.03 299 ASN A N 1
ATOM 2361 C CA . ASN A 1 299 ? 36.737 4.514 -39.919 1.00 59.03 299 ASN A CA 1
ATOM 2362 C C . ASN A 1 299 ? 36.311 4.413 -41.387 1.00 59.03 299 ASN A C 1
ATOM 2364 O O . ASN A 1 299 ? 35.568 3.509 -41.762 1.00 59.03 299 ASN A O 1
ATOM 2368 N N . ARG A 1 300 ? 36.755 5.353 -42.227 1.00 60.78 300 ARG A N 1
ATOM 2369 C CA . ARG A 1 300 ? 36.587 5.226 -43.683 1.00 60.78 300 ARG A CA 1
ATOM 2370 C C . ARG A 1 300 ? 37.591 4.192 -44.186 1.00 60.78 300 ARG A C 1
ATOM 2372 O O . ARG A 1 300 ? 38.738 4.205 -43.743 1.00 60.78 300 ARG A O 1
ATOM 2379 N N . TYR A 1 301 ? 37.168 3.321 -45.100 1.00 61.81 301 TYR A N 1
ATOM 2380 C CA . TYR A 1 301 ? 38.067 2.366 -45.747 1.00 61.81 301 TYR A CA 1
ATOM 2381 C C . TYR A 1 301 ? 39.235 3.112 -46.409 1.00 61.81 301 TYR A C 1
ATOM 2383 O O . TYR A 1 301 ? 39.015 4.045 -47.184 1.00 61.81 301 TYR A O 1
ATOM 2391 N N . GLN A 1 302 ? 40.465 2.715 -46.081 1.00 65.88 302 GLN A N 1
ATOM 2392 C CA . GLN A 1 302 ? 41.684 3.222 -46.707 1.00 65.88 302 GLN A CA 1
ATOM 2393 C C . GLN A 1 302 ? 42.311 2.085 -47.518 1.00 65.88 302 GLN A C 1
ATOM 2395 O O . GLN A 1 302 ? 42.599 1.037 -46.934 1.00 65.88 302 GLN A O 1
ATOM 2400 N N . PRO A 1 303 ? 42.501 2.247 -48.841 1.00 64.12 303 PRO A N 1
ATOM 2401 C CA . PRO A 1 303 ? 43.163 1.232 -49.647 1.00 64.12 303 PRO A CA 1
ATOM 2402 C C . PRO A 1 303 ? 44.599 1.039 -49.150 1.00 64.12 303 PRO A C 1
ATOM 2404 O O . PRO A 1 303 ? 45.319 2.000 -48.881 1.00 64.12 303 PRO A O 1
ATOM 2407 N N . TYR A 1 304 ? 45.000 -0.221 -49.002 1.00 66.44 304 TYR A N 1
ATOM 2408 C CA . TYR A 1 304 ? 46.310 -0.604 -48.487 1.00 66.44 304 TYR A CA 1
ATOM 2409 C C . TYR A 1 304 ? 47.428 -0.177 -49.454 1.00 66.44 304 TYR A C 1
ATOM 2411 O O . TYR A 1 304 ? 47.514 -0.701 -50.562 1.00 66.44 304 TYR A O 1
ATOM 2419 N N . SER A 1 305 ? 48.303 0.751 -49.041 1.00 69.50 305 SER A N 1
ATOM 2420 C CA . SER A 1 305 ? 49.437 1.238 -49.852 1.00 69.50 305 SER A CA 1
ATOM 2421 C C . SER A 1 305 ? 50.768 0.532 -49.548 1.00 69.50 305 SER A C 1
ATOM 2423 O O . SER A 1 305 ? 51.830 1.153 -49.580 1.00 69.50 305 SER A O 1
ATOM 2425 N N . GLY A 1 306 ? 50.739 -0.766 -49.228 1.00 65.06 306 GLY A N 1
ATOM 2426 C CA . GLY A 1 306 ? 51.969 -1.566 -49.120 1.00 65.06 306 GLY A CA 1
ATOM 2427 C C . GLY A 1 306 ? 52.881 -1.206 -47.942 1.00 65.06 306 GLY A C 1
ATOM 2428 O O . GLY A 1 306 ? 54.095 -1.321 -48.054 1.00 65.06 306 GLY A O 1
ATOM 2429 N N . GLY A 1 307 ? 52.322 -0.735 -46.821 1.00 65.44 307 GLY A N 1
ATOM 2430 C CA . GLY A 1 307 ? 53.095 -0.411 -45.611 1.00 65.44 307 GLY A CA 1
ATOM 2431 C C . GLY A 1 307 ? 53.832 0.935 -45.640 1.00 65.44 307 GLY A C 1
ATOM 2432 O O . GLY A 1 307 ? 54.465 1.294 -44.651 1.00 65.44 307 GLY A O 1
ATOM 2433 N N . PHE A 1 308 ? 53.719 1.711 -46.723 1.00 57.31 308 PHE A N 1
ATOM 2434 C CA . PHE A 1 308 ? 54.258 3.068 -46.804 1.00 57.31 308 PHE A CA 1
ATOM 2435 C C . PHE A 1 308 ? 53.189 4.114 -46.466 1.00 57.31 308 PHE A C 1
ATOM 2437 O O . PHE A 1 308 ? 52.331 4.428 -47.291 1.00 57.31 308 PHE A O 1
ATOM 2444 N N . GLY A 1 309 ? 53.281 4.690 -45.264 1.00 63.34 309 GLY A N 1
ATOM 2445 C CA . GLY A 1 309 ? 52.560 5.903 -44.863 1.00 63.34 309 GLY A CA 1
ATOM 2446 C C . GLY A 1 309 ? 51.723 5.758 -43.581 1.00 63.34 309 GLY A C 1
ATOM 2447 O O . GLY A 1 309 ? 51.232 4.673 -43.277 1.00 63.34 309 GLY A O 1
ATOM 2448 N N . PRO A 1 310 ? 51.547 6.843 -42.803 1.00 58.22 310 PRO A N 1
ATOM 2449 C CA . PRO A 1 310 ? 50.748 6.819 -41.580 1.00 58.22 310 PRO A CA 1
ATOM 2450 C C . PRO A 1 310 ? 49.255 6.621 -41.884 1.00 58.22 310 PRO A C 1
ATOM 2452 O O . PRO A 1 310 ? 48.704 7.285 -42.766 1.00 58.22 310 PRO A O 1
ATOM 2455 N N . VAL A 1 311 ? 48.589 5.750 -41.113 1.00 58.81 311 VAL A N 1
ATOM 2456 C CA . VAL A 1 311 ? 47.124 5.584 -41.134 1.00 58.81 311 VAL A CA 1
ATOM 2457 C C . VAL A 1 311 ? 46.486 6.936 -40.824 1.00 58.81 311 VAL A C 1
ATOM 2459 O O . VAL A 1 311 ? 46.639 7.473 -39.724 1.00 58.81 311 VAL A O 1
ATOM 2462 N N . ARG A 1 312 ? 45.792 7.529 -41.801 1.00 58.66 312 ARG A N 1
ATOM 2463 C CA . ARG A 1 312 ? 45.188 8.853 -41.621 1.00 58.66 312 ARG A CA 1
ATOM 2464 C C . ARG A 1 312 ? 43.873 8.705 -40.872 1.00 58.66 312 ARG A C 1
ATOM 2466 O O . ARG A 1 312 ? 42.841 8.428 -41.475 1.00 58.66 312 ARG A O 1
ATOM 2473 N N . LEU A 1 313 ? 43.900 8.907 -39.559 1.00 57.62 313 LEU A N 1
ATOM 2474 C CA . LEU A 1 313 ? 42.676 9.089 -38.785 1.00 57.62 313 LEU A CA 1
ATOM 2475 C C . LEU A 1 313 ? 41.951 10.349 -39.288 1.00 57.62 313 LEU A C 1
ATOM 2477 O O . LEU A 1 313 ? 42.582 11.325 -39.687 1.00 57.62 313 LEU A O 1
ATOM 2481 N N . ASN A 1 314 ? 40.618 10.324 -39.283 1.00 55.97 314 ASN A N 1
ATOM 2482 C CA . ASN A 1 314 ? 39.721 11.314 -39.905 1.00 55.97 314 ASN A CA 1
ATOM 2483 C C . ASN A 1 314 ? 39.778 12.737 -39.273 1.00 55.97 314 ASN A C 1
ATOM 2485 O O . ASN A 1 314 ? 38.859 13.532 -39.431 1.00 55.97 314 ASN A O 1
ATOM 2489 N N . SER A 1 315 ? 40.817 13.075 -38.503 1.00 55.41 315 SER A N 1
ATOM 2490 C CA . SER A 1 315 ? 41.096 14.444 -38.051 1.00 55.41 315 SER A CA 1
ATOM 2491 C C . SER A 1 315 ? 42.581 14.640 -37.766 1.00 55.41 315 SER A C 1
ATOM 2493 O O . SER A 1 315 ? 43.127 13.999 -36.872 1.00 55.41 315 SER A O 1
ATOM 2495 N N . SER A 1 316 ? 43.211 15.572 -38.477 1.00 56.25 316 SER A N 1
ATOM 2496 C CA . SER A 1 316 ? 44.591 16.027 -38.259 1.00 56.25 316 SER A CA 1
ATOM 2497 C C . SER A 1 316 ? 44.702 17.158 -37.222 1.00 56.25 316 SER A C 1
ATOM 2499 O O . SER A 1 316 ? 45.692 17.883 -37.211 1.00 56.25 316 SER A O 1
ATOM 2501 N N . THR A 1 317 ? 43.675 17.360 -36.393 1.00 57.06 317 THR A N 1
ATOM 2502 C CA . THR A 1 317 ? 43.579 18.453 -35.414 1.00 57.06 317 THR A CA 1
ATOM 2503 C C . THR A 1 317 ? 43.718 17.922 -33.980 1.00 57.06 317 THR A C 1
ATOM 2505 O O . THR A 1 317 ? 43.032 16.952 -33.639 1.00 57.06 317 THR A O 1
ATOM 2508 N N . PRO A 1 318 ? 44.570 18.539 -33.133 1.00 56.94 318 PRO A N 1
ATOM 2509 C CA . PRO A 1 318 ? 44.848 18.076 -31.768 1.00 56.94 318 PRO A CA 1
ATOM 2510 C C . PRO A 1 318 ? 43.694 18.316 -30.781 1.00 56.94 318 PRO A C 1
ATOM 2512 O O . PRO A 1 318 ? 43.617 17.627 -29.767 1.00 56.94 318 PRO A O 1
ATOM 2515 N N . LEU A 1 319 ? 42.778 19.245 -31.086 1.00 56.44 319 LEU A N 1
ATOM 2516 C CA . LEU A 1 319 ? 41.571 19.509 -30.304 1.00 56.44 319 LEU A CA 1
ATOM 2517 C C . LEU A 1 319 ? 40.327 19.249 -31.161 1.00 56.44 319 LEU A C 1
ATOM 2519 O O . LEU A 1 319 ? 40.134 19.870 -32.208 1.00 56.44 319 LEU A O 1
ATOM 2523 N N . ASN A 1 320 ? 39.483 18.319 -30.712 1.00 60.31 320 ASN A N 1
ATOM 2524 C CA . ASN A 1 320 ? 38.216 17.993 -31.357 1.00 60.31 320 ASN A CA 1
ATOM 2525 C C . ASN A 1 320 ? 37.085 17.991 -30.324 1.00 60.31 320 ASN A C 1
ATOM 2527 O O . ASN A 1 320 ? 37.144 17.280 -29.318 1.00 60.31 320 ASN A O 1
ATOM 2531 N N . GLY A 1 321 ? 36.048 18.782 -30.589 1.00 60.94 321 GLY A N 1
ATOM 2532 C CA . GLY A 1 321 ? 34.801 18.764 -29.832 1.00 60.94 321 GLY A CA 1
ATOM 2533 C C . GLY A 1 321 ? 33.803 17.837 -30.512 1.00 60.94 321 GLY A C 1
ATOM 2534 O O . GLY A 1 321 ? 33.553 17.964 -31.713 1.00 60.94 321 GLY A O 1
ATOM 2535 N N . LEU A 1 322 ? 33.233 16.896 -29.763 1.00 67.69 322 LEU A N 1
ATOM 2536 C CA . LEU A 1 322 ? 32.135 16.068 -30.241 1.00 67.69 322 LEU A CA 1
ATOM 2537 C C . LEU A 1 322 ? 30.859 16.481 -29.519 1.00 67.69 322 LEU A C 1
ATOM 2539 O O . LEU A 1 322 ? 30.771 16.358 -28.297 1.00 67.69 322 LEU A O 1
ATOM 2543 N N . ILE A 1 323 ? 29.875 16.937 -30.291 1.00 65.38 323 ILE A N 1
ATOM 2544 C CA . ILE A 1 323 ? 28.521 17.169 -29.793 1.00 65.38 323 ILE A CA 1
ATOM 2545 C C . ILE A 1 323 ? 27.675 15.982 -30.235 1.00 65.38 323 ILE A C 1
ATOM 2547 O O . ILE A 1 323 ? 27.580 15.701 -31.433 1.00 65.38 323 ILE A O 1
ATOM 2551 N N . ARG A 1 324 ? 27.088 15.269 -29.272 1.00 66.69 324 ARG A N 1
ATOM 2552 C CA . ARG A 1 324 ? 26.130 14.186 -29.521 1.00 66.69 324 ARG A CA 1
ATOM 2553 C C . ARG A 1 324 ? 24.742 14.652 -29.114 1.00 66.69 324 ARG A C 1
ATOM 2555 O O . ARG A 1 324 ? 24.561 15.174 -28.017 1.00 66.69 324 ARG A O 1
ATOM 2562 N N . LEU A 1 325 ? 23.786 14.443 -30.008 1.00 69.94 325 LEU A N 1
ATOM 2563 C CA . LEU A 1 325 ? 22.368 14.695 -29.805 1.00 69.94 325 LEU A CA 1
ATOM 2564 C C . LEU A 1 325 ? 21.628 13.370 -29.997 1.00 69.94 325 LEU A C 1
ATOM 2566 O O . LEU A 1 325 ? 21.731 12.739 -31.049 1.00 69.94 325 LEU A O 1
ATOM 2570 N N . GLY A 1 326 ? 20.910 12.928 -28.973 1.00 70.81 326 GLY A N 1
ATOM 2571 C CA . GLY A 1 326 ? 20.035 11.761 -29.048 1.00 70.81 326 GLY A CA 1
ATOM 2572 C C . GLY A 1 326 ? 18.580 12.170 -28.895 1.00 70.81 326 GLY A C 1
ATOM 2573 O O . GLY A 1 326 ? 18.262 12.961 -28.006 1.00 70.81 326 GLY A O 1
ATOM 2574 N N . THR A 1 327 ? 17.700 11.615 -29.724 1.00 70.19 327 THR A N 1
ATOM 2575 C CA . THR A 1 327 ? 16.261 11.614 -29.462 1.00 70.19 327 THR A CA 1
ATOM 2576 C C . THR A 1 327 ? 15.751 10.183 -29.339 1.00 70.19 327 THR A C 1
ATOM 2578 O O . THR A 1 327 ? 16.169 9.284 -30.073 1.00 70.19 327 THR A O 1
ATOM 2581 N N . THR A 1 328 ? 14.864 9.962 -28.380 1.00 71.81 328 THR A N 1
ATOM 2582 C CA . THR A 1 328 ? 14.183 8.686 -28.148 1.00 71.81 328 THR A CA 1
ATOM 2583 C C . THR A 1 328 ? 12.689 8.882 -28.333 1.00 71.81 328 THR A C 1
ATOM 2585 O O . THR A 1 328 ? 12.138 9.944 -28.030 1.00 71.81 328 THR A O 1
ATOM 2588 N N . GLU A 1 329 ? 12.047 7.883 -28.918 1.00 70.00 329 GLU A N 1
ATOM 2589 C CA . GLU A 1 329 ? 10.595 7.809 -29.035 1.00 70.00 329 GLU A CA 1
ATOM 2590 C C . GLU A 1 329 ? 9.964 7.521 -27.657 1.00 70.00 329 GLU A C 1
ATOM 2592 O O . GLU A 1 329 ? 10.620 6.968 -26.775 1.00 70.00 329 GLU A O 1
ATOM 2597 N N . LEU A 1 330 ? 8.720 7.966 -27.442 1.00 63.91 330 LEU A N 1
ATOM 2598 C CA . LEU A 1 330 ? 8.041 7.943 -26.138 1.00 63.91 330 LEU A CA 1
ATOM 2599 C C . LEU A 1 330 ? 7.895 6.538 -25.527 1.00 63.91 330 LEU A C 1
ATOM 2601 O O . LEU A 1 330 ? 7.899 6.425 -24.304 1.00 63.91 330 LEU A O 1
ATOM 2605 N N . MET A 1 331 ? 7.745 5.504 -26.358 1.00 67.56 331 MET A N 1
ATOM 2606 C CA . MET A 1 331 ? 7.672 4.100 -25.942 1.00 67.56 331 MET A CA 1
ATOM 2607 C C . MET A 1 331 ? 9.045 3.417 -25.966 1.00 67.56 331 MET A C 1
ATOM 2609 O O . MET A 1 331 ? 9.136 2.217 -25.750 1.00 67.56 331 MET A O 1
ATOM 2613 N N . GLU A 1 332 ? 10.115 4.184 -26.195 1.00 63.75 332 GLU A N 1
ATOM 2614 C CA . GLU A 1 332 ? 11.509 3.729 -26.227 1.00 63.75 332 GLU A CA 1
ATOM 2615 C C . GLU A 1 332 ? 11.826 2.710 -27.338 1.00 63.75 332 GLU A C 1
ATOM 2617 O O . GLU A 1 332 ? 12.926 2.158 -27.374 1.00 63.75 332 GLU A O 1
ATOM 2622 N N . ASP A 1 333 ? 10.926 2.528 -28.308 1.00 60.75 333 ASP A N 1
ATOM 2623 C CA . ASP A 1 333 ? 11.098 1.557 -29.395 1.00 60.75 333 ASP A CA 1
ATOM 2624 C C . ASP A 1 333 ? 12.151 2.008 -30.423 1.00 60.75 333 ASP A C 1
ATOM 2626 O O . ASP A 1 333 ? 12.817 1.195 -31.070 1.00 60.75 333 ASP A O 1
ATOM 2630 N N . VAL A 1 334 ? 12.313 3.326 -30.594 1.00 69.25 334 VAL A N 1
ATOM 2631 C CA . VAL A 1 334 ? 13.202 3.919 -31.602 1.00 69.25 334 VAL A CA 1
ATOM 2632 C C . VAL A 1 334 ? 14.103 4.975 -30.977 1.00 69.25 334 VAL A C 1
ATOM 2634 O O . VAL A 1 334 ? 13.641 5.973 -30.421 1.00 69.25 334 VAL A O 1
ATOM 2637 N N . ARG A 1 335 ? 15.417 4.796 -31.143 1.00 72.81 335 ARG A N 1
ATOM 2638 C CA . ARG A 1 335 ? 16.439 5.763 -30.735 1.00 72.81 335 ARG A CA 1
ATOM 2639 C C . ARG A 1 335 ? 17.208 6.276 -31.943 1.00 72.81 335 ARG A C 1
ATOM 2641 O O . ARG A 1 335 ? 17.880 5.512 -32.632 1.00 72.81 335 ARG A O 1
ATOM 2648 N N . ILE A 1 336 ? 17.158 7.586 -32.161 1.00 75.56 336 ILE A N 1
ATOM 2649 C CA . ILE A 1 336 ? 17.923 8.268 -33.203 1.00 75.56 336 ILE A CA 1
ATOM 2650 C C . ILE A 1 336 ? 19.067 9.009 -32.520 1.00 75.56 336 ILE A C 1
ATOM 2652 O O . ILE A 1 336 ? 18.851 9.885 -31.686 1.00 75.56 336 ILE A O 1
ATOM 2656 N N . THR A 1 337 ? 20.304 8.656 -32.864 1.00 74.94 337 THR A N 1
ATOM 2657 C CA . THR A 1 337 ? 21.490 9.370 -32.381 1.00 74.94 337 THR A CA 1
ATOM 2658 C C . THR A 1 337 ? 22.207 10.029 -33.547 1.00 74.94 337 THR A C 1
ATOM 2660 O O . THR A 1 337 ? 22.513 9.399 -34.556 1.00 74.94 337 THR A O 1
ATOM 2663 N N . GLY A 1 338 ? 22.453 11.326 -33.409 1.00 70.44 338 GLY A N 1
ATOM 2664 C CA . GLY A 1 338 ? 23.236 12.131 -34.332 1.00 70.44 338 GLY A CA 1
ATOM 2665 C C . GLY A 1 338 ? 24.393 12.787 -33.592 1.00 70.44 338 GLY A C 1
ATOM 2666 O O . GLY A 1 338 ? 24.329 13.051 -32.393 1.00 70.44 338 GLY A O 1
ATOM 2667 N N . GLY A 1 339 ? 25.480 13.067 -34.293 1.00 71.50 339 GLY A N 1
ATOM 2668 C CA . GLY A 1 339 ? 26.574 13.837 -33.722 1.00 71.50 339 GLY A CA 1
ATOM 2669 C C . GLY A 1 339 ? 27.316 14.586 -34.805 1.00 71.50 339 GLY A C 1
ATOM 2670 O O . GLY A 1 339 ? 27.520 14.056 -35.896 1.00 71.50 339 GLY A O 1
ATOM 2671 N N . TYR A 1 340 ? 27.721 15.814 -34.499 1.00 67.06 340 TYR A N 1
ATOM 2672 C CA . TYR A 1 340 ? 28.588 16.590 -35.373 1.00 67.06 340 TYR A CA 1
ATOM 2673 C C . TYR A 1 340 ? 29.914 16.857 -34.668 1.00 67.06 340 TYR A C 1
ATOM 2675 O O . TYR A 1 340 ? 29.971 17.106 -33.460 1.00 67.06 340 TYR A O 1
ATOM 2683 N N . LYS A 1 341 ? 30.997 16.751 -35.437 1.00 64.44 341 LYS A N 1
ATOM 2684 C CA . LYS A 1 341 ? 32.362 16.928 -34.953 1.00 64.44 341 LYS A CA 1
ATOM 2685 C C . LYS A 1 341 ? 32.849 18.314 -35.346 1.00 64.44 341 LYS A C 1
ATOM 2687 O O . LYS A 1 341 ? 32.860 18.653 -36.525 1.00 64.44 341 LYS A O 1
ATOM 2692 N N . ILE A 1 342 ? 33.291 19.085 -34.359 1.00 67.56 342 ILE A N 1
ATOM 2693 C CA . ILE A 1 342 ? 33.930 20.381 -34.570 1.00 67.56 342 ILE A CA 1
ATOM 2694 C C . ILE A 1 342 ? 35.436 20.181 -34.407 1.00 67.56 342 ILE A C 1
ATOM 2696 O O . ILE A 1 342 ? 35.916 19.797 -33.339 1.00 67.56 342 ILE A O 1
ATOM 2700 N N . SER A 1 343 ? 36.174 20.425 -35.485 1.00 62.53 343 SER A N 1
ATOM 2701 C CA . SER A 1 343 ? 37.635 20.377 -35.515 1.00 62.53 343 SER A CA 1
ATOM 2702 C C . SER A 1 343 ? 38.165 21.797 -35.665 1.00 62.53 343 SER A C 1
ATOM 2704 O O . SER A 1 343 ? 37.880 22.454 -36.665 1.00 62.53 343 SER A O 1
ATOM 2706 N N . THR A 1 344 ? 38.916 22.286 -34.676 1.00 61.75 344 THR A N 1
ATOM 2707 C CA . THR A 1 344 ? 39.560 23.603 -34.751 1.00 61.75 344 THR A CA 1
ATOM 2708 C C . THR A 1 344 ? 41.012 23.444 -35.195 1.00 61.75 344 THR A C 1
ATOM 2710 O O . THR A 1 344 ? 41.722 22.538 -34.760 1.00 61.75 344 THR A O 1
ATOM 2713 N N . ASN A 1 345 ? 41.470 24.329 -36.080 1.00 55.44 345 ASN A N 1
ATOM 2714 C CA . ASN A 1 345 ? 42.883 24.442 -36.432 1.00 55.44 345 ASN A CA 1
ATOM 2715 C C . ASN A 1 345 ? 43.497 25.573 -35.600 1.00 55.44 345 ASN A C 1
ATOM 2717 O O . ASN A 1 345 ? 43.732 26.669 -36.107 1.00 55.44 345 ASN A O 1
ATOM 2721 N N . LEU A 1 346 ? 43.671 25.339 -34.295 1.00 52.16 346 LEU A N 1
ATOM 2722 C CA . LEU A 1 346 ? 44.419 26.273 -33.456 1.00 52.16 346 LEU A CA 1
ATOM 2723 C C . LEU A 1 346 ? 45.901 26.180 -33.849 1.00 52.16 346 LEU A C 1
ATOM 2725 O O . LEU A 1 346 ? 46.614 25.273 -33.420 1.00 52.16 346 LEU A O 1
ATOM 2729 N N . LYS A 1 347 ? 46.372 27.120 -34.674 1.00 55.22 347 LYS A N 1
ATOM 2730 C CA . LYS A 1 347 ? 47.803 27.407 -34.773 1.00 55.22 347 LYS A CA 1
ATOM 2731 C C . LYS A 1 347 ? 48.194 28.149 -33.505 1.00 55.22 347 LYS A C 1
ATOM 2733 O O . LYS A 1 347 ? 47.876 29.324 -33.357 1.00 55.22 347 LYS A O 1
ATOM 2738 N N . ILE A 1 348 ? 48.880 27.464 -32.599 1.00 49.59 348 ILE A N 1
ATOM 2739 C CA . ILE A 1 348 ? 49.637 28.144 -31.552 1.00 49.59 348 ILE A CA 1
ATOM 2740 C C . ILE A 1 348 ? 50.748 28.894 -32.291 1.00 49.59 348 ILE A C 1
ATOM 2742 O O . ILE A 1 348 ? 51.691 28.279 -32.786 1.00 49.59 348 ILE A O 1
ATOM 2746 N N . MET A 1 349 ? 50.589 30.207 -32.464 1.00 44.66 349 MET A N 1
ATOM 2747 C CA . MET A 1 349 ? 51.714 31.061 -32.824 1.00 44.66 349 MET A CA 1
ATOM 2748 C C . MET A 1 349 ? 52.665 31.031 -31.632 1.00 44.66 349 MET A C 1
ATOM 2750 O O . MET A 1 349 ? 52.337 31.550 -30.569 1.00 44.66 349 MET A O 1
ATOM 2754 N N . SER A 1 350 ? 53.805 30.362 -31.792 1.00 42.69 350 SER A N 1
ATOM 2755 C CA . SER A 1 350 ? 54.931 30.513 -30.878 1.00 42.69 350 SER A CA 1
ATOM 2756 C C . SER A 1 350 ? 55.415 31.959 -30.978 1.00 42.69 350 SER A C 1
ATOM 2758 O O . SER A 1 350 ? 55.907 32.358 -32.038 1.00 42.69 350 SER A O 1
ATOM 2760 N N . GLY A 1 351 ? 55.196 32.732 -29.917 1.00 40.06 351 GLY A N 1
ATOM 2761 C CA . GLY A 1 351 ? 55.919 33.977 -29.661 1.00 40.06 351 GLY A CA 1
ATOM 2762 C C . GLY A 1 351 ? 57.290 33.679 -29.087 1.00 40.06 351 GLY A C 1
ATOM 2763 O O . GLY A 1 351 ? 57.380 32.693 -28.316 1.00 40.06 351 GLY A O 1
#

Secondary structure (DSSP, 8-state):
---EEEEEEEEETTEEEEEEEE--SSSS----TTPPPP-PPPEEEEEES-SS-GGG-EEEE----SSS-EEEEEE-SSSEEEEEE-TTSS-EEEEEEEEEEEEEEEEEEEETTEEEES--HHHHHHHHHHHT-SS-SEEEEEEEEEEEEEEEES---SS-EEEEEEEGGGTEEEEEEEETTEEEEEEEE--HHHHHH-----PPPHHHHHHHHHHHHHHHHHHS---------S---------TTTTPPPP-----------------GGGG------PPPPEEEEEEEEEE----S--------TT-S----S---S-EEEEEEEEEETTSS-EEEEEEEEE--------

Sequence (351 aa):
MYDDLDATYVAFPNKAGIIFSSNRPDAFTKSDSTTLPSDNRYNIFLLTNFGDKPELNQLSQLSKLKYGNARFPMQYNVNHFTFVSDENGIGNRYAGFFTTKAEGLDTLVLIGDDILRNPSALEVDSALRVYKKTDVDSIAVVAVSSDSAYTFPLTNYQSTLGETRIAGDNNQVSEVTRQSDEKILYKLKINEDVLRRRNMGAQPTEYMKKIMNEHKAKEAELKFPDDKPVADTAKKDDDFFQTEFANEKKDSSVIGKVYSAEETANESILKKIKLFTYKPPKFSADAASATFTNNVLINRYQPYSGGFGPVRLNSSTPLNGLIRLGTTELMEDVRITGGYKISTNLKIMSG

pLDDT: mean 75.88, std 16.94, range [35.34, 96.38]

Radius of gyration: 31.91 Å; chains: 1; bounding box: 90×78×83 Å

Foldseek 3Di:
DKDWAQWEWDAAVVFTWIKTWIQDPFQPDDDDPPDDYDPGAIFIKTWGPDDPDCVRIGIATADDQPDFHWHNWYCLDRQKIWTWGCSLPATFIKIWGKDKAFPFKWKWFAQPPDTDINDDPVVVVVSCVVSVHPDTPDIDIDTDMHMYIDMATPDADPFHWPDWDADPPPQWIWTWTDDPPDIDIDIDHRDVVCVVVSPDDHHHDLLSVVVVVVVVVVVVCVVCVPPPPPPPPDPPDDDPDDDPCPPDDDDPPPPDDDPPDPPDPDDDPVVVPDDDDDDPFDKDWSDWDKDWDPDQPDDDDDPDPPPPDDDDRPAPAPTKIKTKIWIATSSRPDIDIDIDIDGDPDDPPDD